Protein AF-K1ZUR6-F1 (afdb_monomer_lite)

Foldseek 3Di:
DDDDDDDDDDDDDPPPPPPPPDPDWDKDKDKDFAALDKDKDWGPDFAPFQWDKDKDWQADPWDFDWDKDWADGGRTIIIIHIQTACAQHVPRRPSDTGTTMMMMMIGHQVSDAVVLQKHKDKDWDWWAAQPDKDKDFHPDFAPWQWDKDKAWNHDPWPFAWGWDWDPGTSGITIIATDTRQHDDPDDDRPRRGTGIIMMIMMTGRQPRDCVVVVDWDDDDDDDVDDDQDATPPHRPDGSDPDPDD

Radius of gyration: 22.59 Å; chains: 1; bounding box: 100×40×46 Å

pLDDT: mean 81.05, std 20.18, range [27.41, 98.88]

Structure (mmCIF, N/CA/C/O backbone):
data_AF-K1ZUR6-F1
#
_entry.id   AF-K1ZUR6-F1
#
loop_
_atom_site.group_PDB
_atom_site.id
_atom_site.type_symbol
_atom_site.label_atom_id
_atom_site.label_alt_id
_atom_site.label_comp_id
_atom_site.label_asym_id
_atom_site.label_entity_id
_atom_site.label_seq_id
_atom_site.pdbx_PDB_ins_code
_atom_site.Cartn_x
_atom_site.Cartn_y
_atom_site.Cartn_z
_atom_site.occupancy
_atom_site.B_iso_or_equiv
_atom_site.auth_seq_id
_atom_site.auth_comp_id
_atom_site.auth_asym_id
_atom_site.auth_atom_id
_atom_site.pdbx_PDB_model_num
ATOM 1 N N . MET A 1 1 ? -68.804 15.408 27.126 1.00 40.06 1 MET A N 1
ATOM 2 C CA . MET A 1 1 ? -68.430 14.013 27.443 1.00 40.06 1 MET A CA 1
ATOM 3 C C . MET A 1 1 ? -66.978 13.991 27.887 1.00 40.06 1 MET A C 1
ATOM 5 O O . MET A 1 1 ? -66.121 14.441 27.145 1.00 40.06 1 MET A O 1
ATOM 9 N N . ARG A 1 2 ? -66.730 13.548 29.125 1.00 35.88 2 ARG A N 1
ATOM 10 C CA . ARG A 1 2 ? -65.401 13.198 29.647 1.00 35.88 2 ARG A CA 1
ATOM 11 C C . ARG A 1 2 ? -65.002 11.821 29.103 1.00 35.88 2 ARG A C 1
ATOM 13 O O . ARG A 1 2 ? -65.866 10.948 29.104 1.00 35.88 2 ARG A O 1
ATOM 20 N N . LYS A 1 3 ? -63.718 11.608 28.796 1.00 27.94 3 LYS A N 1
ATOM 21 C CA . LYS A 1 3 ? -62.851 10.601 29.448 1.00 27.94 3 LYS A CA 1
ATOM 22 C C . LYS A 1 3 ? -61.443 10.607 28.833 1.00 27.94 3 LYS A C 1
ATOM 24 O O . LYS A 1 3 ? -61.279 10.546 27.625 1.00 27.94 3 LYS A O 1
ATOM 29 N N . ILE A 1 4 ? -60.465 10.689 29.728 1.00 37.50 4 ILE A N 1
ATOM 30 C CA . ILE A 1 4 ? -59.042 10.387 29.544 1.00 37.50 4 ILE A CA 1
ATOM 31 C C . ILE A 1 4 ? -58.893 8.865 29.399 1.00 37.50 4 ILE A C 1
ATOM 33 O O . ILE A 1 4 ? -59.607 8.138 30.089 1.00 37.50 4 ILE A O 1
ATOM 37 N N . SER A 1 5 ? -57.925 8.388 28.612 1.00 28.72 5 SER A N 1
ATOM 38 C CA . SER A 1 5 ? -57.193 7.174 28.987 1.00 28.72 5 SER A CA 1
ATOM 39 C C . SER A 1 5 ? -55.744 7.250 28.518 1.00 28.72 5 SER A C 1
ATOM 41 O O . SER A 1 5 ? -55.453 7.277 27.327 1.00 28.72 5 SER A O 1
ATOM 43 N N . LEU A 1 6 ? -54.864 7.307 29.511 1.00 31.14 6 LEU A N 1
ATOM 44 C CA . LEU A 1 6 ? -53.438 7.025 29.443 1.00 31.14 6 LEU A CA 1
ATOM 45 C C . LEU A 1 6 ? -53.273 5.512 29.210 1.00 31.14 6 LEU A C 1
ATOM 47 O O . LEU A 1 6 ? -53.979 4.732 29.855 1.00 31.14 6 LEU A O 1
ATOM 51 N N . PHE A 1 7 ? -52.336 5.088 28.364 1.00 27.41 7 PHE A N 1
ATOM 52 C CA . PHE A 1 7 ? -51.781 3.737 28.450 1.00 27.41 7 PHE A CA 1
ATOM 53 C C . PHE A 1 7 ? -50.258 3.824 28.395 1.00 27.41 7 PHE A C 1
ATOM 55 O O . PHE A 1 7 ? -49.677 4.333 27.441 1.00 27.41 7 PHE A O 1
ATOM 62 N N . PHE A 1 8 ? -49.644 3.386 29.489 1.00 33.44 8 PHE A N 1
ATOM 63 C CA . PHE A 1 8 ? -48.212 3.189 29.651 1.00 33.44 8 PHE A CA 1
ATOM 64 C C . PHE A 1 8 ? -47.802 1.960 28.834 1.00 33.44 8 PHE A C 1
ATOM 66 O O . PHE A 1 8 ? -48.389 0.894 29.007 1.00 33.44 8 PHE A O 1
ATOM 73 N N . MET A 1 9 ? -46.760 2.075 28.017 1.00 29.52 9 MET A N 1
ATOM 74 C CA . MET A 1 9 ? -45.978 0.919 27.589 1.00 29.52 9 MET A CA 1
ATOM 75 C C . MET A 1 9 ? -44.508 1.262 27.793 1.00 29.52 9 MET A C 1
ATOM 77 O O . MET A 1 9 ? -43.878 1.908 26.964 1.00 29.52 9 MET A O 1
ATOM 81 N N . VAL A 1 10 ? -43.982 0.859 28.950 1.00 37.09 10 VAL A N 1
ATOM 82 C CA . VAL A 1 10 ? -42.549 0.615 29.092 1.00 37.09 10 VAL A CA 1
ATOM 83 C C . VAL A 1 10 ? -42.328 -0.767 28.499 1.00 37.09 10 VAL A C 1
ATOM 85 O O . VAL A 1 10 ? -42.713 -1.769 29.097 1.00 37.09 10 VAL A O 1
ATOM 88 N N . LEU A 1 11 ? -41.749 -0.808 27.306 1.00 29.77 11 LEU A N 1
ATOM 89 C CA . LEU A 1 11 ? -41.095 -1.995 26.787 1.00 29.77 11 LEU A CA 1
ATOM 90 C C . LEU A 1 11 ? -39.683 -1.570 26.396 1.00 29.77 11 LEU A C 1
ATOM 92 O O . LEU A 1 11 ? -39.457 -0.965 25.352 1.00 29.77 11 LEU A O 1
ATOM 96 N N . LEU A 1 12 ? -38.756 -1.828 27.315 1.00 36.97 12 LEU A N 1
ATOM 97 C CA . LEU A 1 12 ? -37.326 -1.721 27.090 1.00 36.97 12 LEU A CA 1
ATOM 98 C C . LEU A 1 12 ? -36.939 -2.898 26.184 1.00 36.97 12 LEU A C 1
ATOM 100 O O . LEU A 1 12 ? -36.769 -4.017 26.661 1.00 36.97 12 LEU A O 1
ATOM 104 N N . ILE A 1 13 ? -36.862 -2.665 24.878 1.00 39.16 13 ILE A N 1
ATOM 105 C CA . ILE A 1 13 ? -36.089 -3.521 23.981 1.00 39.16 13 ILE A CA 1
ATOM 106 C C . ILE A 1 13 ? -34.882 -2.680 23.593 1.00 39.16 13 ILE A C 1
ATOM 108 O O . ILE A 1 13 ? -35.023 -1.655 22.926 1.00 39.16 13 ILE A O 1
ATOM 112 N N . LEU A 1 14 ? -33.706 -3.099 24.063 1.00 44.19 14 LEU A N 1
ATOM 113 C CA . LEU A 1 14 ? -32.425 -2.751 23.458 1.00 44.19 14 LEU A CA 1
ATOM 114 C C . LEU A 1 14 ? -32.447 -3.318 22.036 1.00 44.19 14 LEU A C 1
ATOM 116 O O . LEU A 1 14 ? -31.945 -4.406 21.781 1.00 44.19 14 LEU A O 1
ATOM 120 N N . ASN A 1 15 ? -33.111 -2.617 21.122 1.00 40.19 15 ASN A N 1
ATOM 121 C CA . ASN A 1 15 ? -32.870 -2.813 19.710 1.00 40.19 15 ASN A CA 1
ATOM 122 C C . ASN A 1 15 ? -31.554 -2.093 19.467 1.00 40.19 15 ASN A C 1
ATOM 124 O O . ASN A 1 15 ? -31.525 -0.865 19.378 1.00 40.19 15 ASN A O 1
ATOM 128 N N . THR A 1 16 ? -30.464 -2.857 19.432 1.00 42.25 16 THR A N 1
ATOM 129 C CA . THR A 1 16 ? -29.306 -2.489 18.625 1.00 42.25 16 THR A CA 1
ATOM 130 C C . THR A 1 16 ? -29.873 -2.014 17.299 1.00 42.25 16 THR A C 1
ATOM 132 O O . THR A 1 16 ? -30.503 -2.792 16.579 1.00 42.25 16 THR A O 1
ATOM 135 N N . VAL A 1 17 ? -29.780 -0.712 17.043 1.00 38.97 17 VAL A N 1
ATOM 136 C CA . VAL A 1 17 ? -30.044 -0.183 15.714 1.00 38.97 17 VAL A CA 1
ATOM 137 C C . VAL A 1 17 ? -29.094 -0.977 14.822 1.00 38.97 17 VAL A C 1
ATOM 139 O O . VAL A 1 17 ? -27.894 -0.929 15.098 1.00 38.97 17 VAL A O 1
ATOM 142 N N . PRO A 1 18 ? -29.570 -1.781 13.853 1.00 42.81 18 PRO A N 1
ATOM 143 C CA . PRO A 1 18 ? -28.661 -2.250 12.827 1.00 42.81 18 PRO A CA 1
ATOM 144 C C . PRO A 1 18 ? -28.088 -0.970 12.233 1.00 42.81 18 PRO A C 1
ATOM 146 O O . PRO A 1 18 ? -28.847 -0.145 11.716 1.00 42.81 18 PRO A O 1
ATOM 149 N N . VAL A 1 19 ? -26.791 -0.740 12.441 1.00 46.12 19 VAL A N 1
ATOM 150 C CA . VAL A 1 19 ? -26.078 0.321 11.743 1.00 46.12 19 VAL A CA 1
ATOM 151 C C . VAL A 1 19 ? -26.277 -0.033 10.280 1.00 46.12 19 VAL A C 1
ATOM 153 O O . VAL A 1 19 ? -25.778 -1.043 9.795 1.00 46.12 19 VAL A O 1
ATOM 156 N N . ALA A 1 20 ? -27.173 0.699 9.626 1.00 42.16 20 ALA A N 1
ATOM 157 C CA . ALA A 1 20 ? -27.331 0.602 8.198 1.00 42.16 20 ALA A CA 1
ATOM 158 C C . ALA A 1 20 ? -26.011 1.122 7.642 1.00 42.16 20 ALA A C 1
ATOM 160 O O . ALA A 1 20 ? -25.760 2.324 7.708 1.00 42.16 20 ALA A O 1
ATOM 161 N N . PHE A 1 21 ? -25.152 0.201 7.204 1.00 46.41 21 PHE A N 1
ATOM 162 C CA . PHE A 1 21 ? -23.937 0.536 6.481 1.00 46.41 21 PHE A CA 1
ATOM 163 C C . PHE A 1 21 ? -24.293 1.491 5.348 1.00 46.41 21 PHE A C 1
ATOM 165 O O . PHE A 1 21 ? -25.303 1.298 4.658 1.00 46.41 21 PHE A O 1
ATOM 172 N N . ALA A 1 22 ? -23.495 2.549 5.218 1.00 49.62 22 ALA A N 1
ATOM 173 C CA . ALA A 1 22 ? -23.622 3.509 4.143 1.00 49.62 22 ALA A CA 1
ATOM 174 C C . ALA A 1 22 ? -23.704 2.772 2.796 1.00 49.62 22 ALA A C 1
ATOM 176 O O . ALA A 1 22 ? -22.974 1.821 2.521 1.00 49.62 22 ALA A O 1
ATOM 177 N N . THR A 1 23 ? -24.685 3.183 2.004 1.00 57.81 23 THR A N 1
ATOM 178 C CA . THR A 1 23 ? -24.969 2.683 0.664 1.00 57.81 23 THR A CA 1
ATOM 179 C C . THR A 1 23 ? -23.845 3.066 -0.294 1.00 57.81 23 THR A C 1
ATOM 181 O O . THR A 1 23 ? -23.479 4.237 -0.334 1.00 57.81 23 THR A O 1
ATOM 184 N N . ASP A 1 24 ? -23.404 2.081 -1.078 1.00 63.56 24 ASP A N 1
ATOM 185 C CA . ASP A 1 24 ? -22.453 2.139 -2.196 1.00 63.56 24 ASP A CA 1
ATOM 186 C C . ASP A 1 24 ? -21.035 2.563 -1.822 1.00 63.56 24 ASP A C 1
ATOM 188 O O . ASP A 1 24 ? -20.568 3.657 -2.110 1.00 63.56 24 ASP A O 1
ATOM 192 N N . VAL A 1 25 ? -20.349 1.619 -1.192 1.00 68.88 25 VAL A N 1
ATOM 193 C CA . VAL A 1 25 ? -18.908 1.640 -1.031 1.00 68.88 25 VAL A CA 1
ATOM 194 C C . VAL A 1 25 ? -18.250 1.213 -2.349 1.00 68.88 25 VAL A C 1
ATOM 196 O O . VAL A 1 25 ? -18.421 0.071 -2.788 1.00 68.88 25 VAL A O 1
ATOM 199 N N . THR A 1 26 ? -17.495 2.112 -2.975 1.00 83.69 26 THR A N 1
ATOM 200 C CA . THR A 1 26 ? -16.800 1.871 -4.240 1.00 83.69 26 THR A CA 1
ATOM 201 C C . THR A 1 26 ? -15.422 1.287 -3.969 1.00 83.69 26 THR A C 1
ATOM 203 O O . THR A 1 26 ? -14.481 1.975 -3.564 1.00 83.69 26 THR A O 1
ATOM 206 N N . TYR A 1 27 ? -15.294 -0.002 -4.254 1.00 89.12 27 TYR A N 1
ATOM 207 C CA . TYR A 1 27 ? -14.017 -0.690 -4.310 1.00 89.12 27 TYR A CA 1
ATOM 208 C C . TYR A 1 27 ? -13.921 -1.515 -5.589 1.00 89.12 27 TYR A C 1
ATOM 210 O O . TYR A 1 27 ? -14.929 -1.932 -6.162 1.00 89.12 27 TYR A O 1
ATOM 218 N N . GLN A 1 28 ? -12.698 -1.751 -6.039 1.00 93.50 28 GLN A N 1
ATOM 219 C CA . GLN A 1 28 ? -12.395 -2.650 -7.148 1.00 93.50 28 GLN A CA 1
ATOM 220 C C . GLN A 1 28 ? -11.193 -3.500 -6.773 1.00 93.50 28 GLN A C 1
ATOM 222 O O . GLN A 1 28 ? -10.348 -3.073 -5.991 1.00 93.50 28 GLN A O 1
ATOM 227 N N . PHE A 1 29 ? -11.111 -4.705 -7.312 1.00 94.69 29 PHE A N 1
ATOM 228 C CA . PHE A 1 29 ? -9.990 -5.605 -7.085 1.00 94.69 29 PHE A CA 1
ATOM 229 C C . PHE A 1 29 ? -9.708 -6.393 -8.358 1.00 94.69 29 PHE A C 1
ATOM 231 O O . PHE A 1 29 ? -10.572 -6.508 -9.229 1.00 94.69 29 PHE A O 1
ATOM 238 N N . GLY A 1 30 ? -8.514 -6.956 -8.450 1.00 95.12 30 GLY A N 1
ATOM 239 C CA . GLY A 1 30 ? -8.116 -7.768 -9.586 1.00 95.12 30 GLY A CA 1
ATOM 240 C C . GLY A 1 30 ? -6.786 -8.460 -9.352 1.00 95.12 30 GLY A C 1
ATOM 241 O O . GLY A 1 30 ? -6.183 -8.338 -8.287 1.00 95.12 30 GLY A O 1
ATOM 242 N N . GLU A 1 31 ? -6.351 -9.184 -10.373 1.00 96.62 31 GLU A N 1
ATOM 243 C CA . GLU A 1 31 ? -5.098 -9.929 -10.406 1.00 96.62 31 GLU A CA 1
ATOM 244 C C . GLU A 1 31 ? -4.337 -9.532 -11.669 1.00 96.62 31 GLU A C 1
ATOM 246 O O . GLU A 1 31 ? -4.933 -9.383 -12.739 1.00 96.62 31 GLU A O 1
ATOM 251 N N . GLU A 1 32 ? -3.026 -9.362 -11.550 1.00 97.38 32 GLU A N 1
ATOM 252 C CA . GLU A 1 32 ? -2.144 -9.053 -12.669 1.00 97.38 32 GLU A CA 1
ATOM 253 C C . GLU A 1 32 ? -0.904 -9.936 -12.621 1.00 97.38 32 GLU A C 1
ATOM 255 O O . GLU A 1 32 ? -0.249 -10.036 -11.587 1.00 97.38 32 GLU A O 1
ATOM 260 N N . SER A 1 33 ? -0.526 -10.511 -13.760 1.00 97.56 33 SER A N 1
ATOM 261 C CA . SER A 1 33 ? 0.758 -11.199 -13.897 1.00 97.56 33 SER A CA 1
ATOM 262 C C . SER A 1 33 ? 1.800 -10.195 -14.393 1.00 97.56 33 SER A C 1
ATOM 264 O O . SER A 1 33 ? 1.769 -9.775 -15.558 1.00 97.56 33 SER A O 1
ATOM 266 N N . ILE A 1 34 ? 2.715 -9.773 -13.516 1.00 97.38 34 ILE A N 1
ATOM 267 C CA . ILE A 1 34 ? 3.654 -8.663 -13.762 1.00 97.38 34 ILE A CA 1
ATOM 268 C C . ILE A 1 34 ? 5.101 -9.024 -13.430 1.00 97.38 34 ILE A C 1
ATOM 270 O O . ILE A 1 34 ? 5.377 -9.980 -12.722 1.00 97.38 34 ILE A O 1
ATOM 274 N N . ASN A 1 35 ? 6.044 -8.228 -13.935 1.00 96.12 35 ASN A N 1
ATOM 275 C CA . ASN A 1 35 ? 7.469 -8.326 -13.616 1.00 96.12 35 ASN A CA 1
ATOM 276 C C . ASN A 1 35 ? 8.050 -6.931 -13.304 1.00 96.12 35 ASN A C 1
ATOM 278 O O . ASN A 1 35 ? 7.320 -6.012 -12.936 1.00 96.12 35 ASN A O 1
ATOM 282 N N . THR A 1 36 ? 9.357 -6.738 -13.495 1.00 94.19 36 THR A N 1
ATOM 283 C CA . THR A 1 36 ? 10.057 -5.456 -13.278 1.00 94.19 36 THR A CA 1
ATOM 284 C C . THR A 1 36 ? 9.646 -4.311 -14.211 1.00 94.19 36 THR A C 1
ATOM 286 O O . THR A 1 36 ? 10.062 -3.161 -14.025 1.00 94.19 36 THR A O 1
ATOM 289 N N . THR A 1 37 ? 8.832 -4.590 -15.231 1.00 96.06 37 THR A N 1
ATOM 290 C CA . THR A 1 37 ? 8.325 -3.589 -16.172 1.00 96.06 37 THR A CA 1
ATOM 291 C C . THR A 1 37 ? 7.017 -2.986 -15.671 1.00 96.06 37 THR A C 1
ATOM 293 O O . THR A 1 37 ? 6.071 -3.700 -15.355 1.00 96.06 37 THR A O 1
ATOM 296 N N . TRP A 1 38 ? 6.936 -1.652 -15.682 1.00 97.69 38 TRP A N 1
ATOM 297 C CA . TRP A 1 38 ? 5.709 -0.924 -15.360 1.00 97.69 38 TRP A CA 1
ATOM 298 C C . TRP A 1 38 ? 4.534 -1.363 -16.233 1.00 97.69 38 TRP A C 1
ATOM 300 O O . TRP A 1 38 ? 4.541 -1.155 -17.449 1.00 97.69 38 TRP A O 1
ATOM 310 N N . THR A 1 39 ? 3.508 -1.889 -15.578 1.00 98.50 39 THR A N 1
ATOM 311 C CA . THR A 1 39 ? 2.233 -2.289 -16.167 1.00 98.50 39 THR A CA 1
ATOM 312 C C . THR A 1 39 ? 1.165 -1.284 -15.754 1.00 98.50 39 THR A C 1
ATOM 314 O O . THR A 1 39 ? 1.120 -0.860 -14.602 1.00 98.50 39 THR A O 1
ATOM 317 N N . THR A 1 40 ? 0.333 -0.845 -16.700 1.00 98.75 40 THR A N 1
ATOM 318 C CA . THR A 1 40 ? -0.821 0.015 -16.406 1.00 98.75 40 THR A CA 1
ATOM 319 C C . THR A 1 40 ? -2.053 -0.854 -16.225 1.00 98.75 40 THR A C 1
ATOM 321 O O . THR A 1 40 ? -2.458 -1.530 -17.168 1.00 98.75 40 THR A O 1
ATOM 324 N N . VAL A 1 41 ? -2.669 -0.759 -15.053 1.00 98.75 41 VAL A N 1
ATOM 325 C CA . VAL A 1 41 ? -3.934 -1.417 -14.719 1.00 98.75 41 VAL A CA 1
ATOM 326 C C . VAL A 1 41 ? -5.042 -0.382 -14.820 1.00 98.75 41 VAL A C 1
ATOM 328 O O . VAL A 1 41 ? -4.909 0.724 -14.293 1.00 98.75 41 VAL A O 1
ATOM 331 N N . THR A 1 42 ? -6.107 -0.709 -15.545 1.00 98.56 42 THR A N 1
ATOM 332 C CA . THR A 1 42 ? -7.276 0.164 -15.720 1.00 98.56 42 THR A CA 1
ATOM 333 C C . THR A 1 42 ? -8.423 -0.385 -14.892 1.00 98.56 42 THR A C 1
ATOM 335 O O . THR A 1 42 ? -8.688 -1.580 -14.937 1.00 98.56 42 THR A O 1
ATOM 338 N N . PHE A 1 43 ? -9.081 0.493 -14.147 1.00 98.12 43 PHE A N 1
ATOM 339 C CA . PHE A 1 43 ? -10.269 0.147 -13.380 1.00 98.12 43 PHE A CA 1
ATOM 340 C C . PHE A 1 43 ? -11.447 -0.135 -14.322 1.00 98.12 43 PHE A C 1
ATOM 342 O O . PHE A 1 43 ? -11.574 0.523 -15.358 1.00 98.12 43 PHE A O 1
ATOM 349 N N . ASP A 1 44 ? -12.307 -1.086 -13.953 1.00 96.50 44 ASP A N 1
ATOM 350 C CA . ASP A 1 44 ? -13.512 -1.436 -14.716 1.00 96.50 44 ASP A CA 1
ATOM 351 C C . ASP A 1 44 ? -14.441 -0.222 -14.854 1.00 96.50 44 ASP A C 1
ATOM 353 O O . ASP A 1 44 ? -15.009 0.027 -15.917 1.00 96.50 44 ASP A O 1
ATOM 357 N N . GLU A 1 45 ? -14.530 0.571 -13.784 1.00 94.56 45 GLU A N 1
ATOM 358 C CA . GLU A 1 45 ? -15.244 1.844 -13.736 1.00 94.56 45 GLU A CA 1
ATOM 359 C C . GLU A 1 45 ? -14.348 2.940 -13.143 1.00 94.56 45 GLU A C 1
ATOM 361 O O . GLU A 1 45 ? -13.481 2.684 -12.306 1.00 94.56 45 GLU A O 1
ATOM 366 N N . ALA A 1 46 ? -14.545 4.189 -13.561 1.00 96.00 46 ALA A N 1
ATOM 367 C CA . ALA A 1 46 ? -13.789 5.304 -12.997 1.00 96.00 46 ALA A CA 1
ATOM 368 C C . ALA A 1 46 ? -14.265 5.625 -11.569 1.00 96.00 46 ALA A C 1
ATOM 370 O O . ALA A 1 46 ? -15.464 5.769 -11.333 1.00 96.00 46 ALA A O 1
ATOM 371 N N . PHE A 1 47 ? -13.328 5.8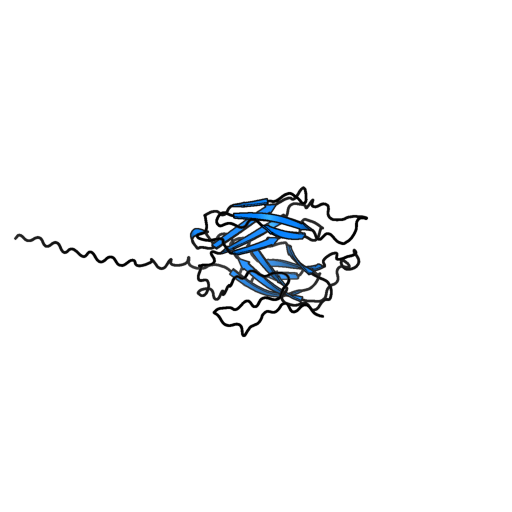20 -10.642 1.00 95.25 47 PHE A N 1
ATOM 372 C CA . PHE A 1 47 ? -13.623 6.334 -9.305 1.00 95.25 47 PHE A CA 1
ATOM 373 C C . PHE A 1 47 ? -14.001 7.822 -9.348 1.00 95.25 47 PHE A C 1
ATOM 375 O O . PHE A 1 47 ? -13.557 8.573 -10.222 1.00 95.25 47 PHE A O 1
ATOM 382 N N . SER A 1 48 ? -14.792 8.267 -8.368 1.00 93.88 48 SER A N 1
ATOM 383 C CA . SER A 1 48 ? -15.151 9.685 -8.215 1.00 93.88 48 SER A CA 1
ATOM 384 C C . SER A 1 48 ? -13.978 10.532 -7.713 1.00 93.88 48 SER A C 1
ATOM 386 O O . SER A 1 48 ? -13.862 11.705 -8.079 1.00 93.88 48 SER A O 1
ATOM 388 N N . ASN A 1 49 ? -13.100 9.939 -6.902 1.00 94.56 49 ASN A N 1
ATOM 389 C CA . ASN A 1 49 ? -11.856 10.532 -6.421 1.00 94.56 49 ASN A CA 1
ATOM 390 C C . ASN A 1 49 ? -10.675 9.608 -6.741 1.00 94.56 49 ASN A C 1
ATOM 392 O O . ASN A 1 49 ? -10.855 8.457 -7.124 1.00 94.56 49 ASN A O 1
ATOM 396 N N . THR A 1 50 ? -9.441 10.101 -6.610 1.00 96.69 50 THR A N 1
ATOM 397 C CA . THR A 1 50 ? -8.268 9.225 -6.744 1.00 96.69 50 THR A CA 1
ATOM 398 C C . THR A 1 50 ? -8.300 8.169 -5.630 1.00 96.69 50 THR A C 1
ATOM 400 O O . THR A 1 50 ? -8.244 8.563 -4.461 1.00 96.69 50 THR A O 1
ATOM 403 N N . PRO A 1 51 ? -8.382 6.866 -5.957 1.00 97.56 51 PRO A N 1
ATOM 404 C CA . PRO A 1 51 ? -8.428 5.815 -4.950 1.00 97.56 51 PRO A CA 1
ATOM 405 C C . PRO A 1 51 ? -7.056 5.617 -4.297 1.00 97.56 51 PRO A C 1
ATOM 407 O O . PRO A 1 51 ? -6.035 6.090 -4.804 1.00 97.56 51 PRO A O 1
ATOM 410 N N . LEU A 1 52 ? -7.027 4.871 -3.196 1.00 97.81 52 LEU A N 1
ATOM 411 C CA . LEU A 1 52 ? -5.807 4.235 -2.700 1.00 97.81 52 LEU A CA 1
ATOM 412 C C . LEU A 1 52 ? -5.763 2.792 -3.187 1.00 97.81 52 LEU A C 1
ATOM 414 O O . LEU A 1 52 ? -6.795 2.125 -3.213 1.00 97.81 52 LEU A O 1
ATOM 418 N N . VAL A 1 53 ? -4.580 2.323 -3.571 1.00 98.31 53 VAL A N 1
ATOM 419 C CA . VAL A 1 53 ? -4.354 0.974 -4.093 1.00 98.31 53 VAL A CA 1
ATOM 420 C C . VAL A 1 53 ? -3.461 0.202 -3.129 1.00 98.31 53 VAL A C 1
ATOM 422 O O . VAL A 1 53 ? -2.431 0.697 -2.675 1.00 98.31 53 VAL A O 1
ATOM 425 N N . PHE A 1 54 ? -3.859 -1.025 -2.829 1.00 97.12 54 PHE A N 1
ATOM 426 C CA . PHE A 1 54 ? -3.129 -1.997 -2.029 1.00 97.12 54 PHE A CA 1
ATOM 427 C C . PHE A 1 54 ? -2.903 -3.216 -2.904 1.00 97.12 54 PHE A C 1
ATOM 429 O O . PHE A 1 54 ? -3.809 -3.623 -3.625 1.00 97.12 54 PHE A O 1
ATOM 436 N N . ALA A 1 55 ? -1.703 -3.772 -2.883 1.00 96.44 55 ALA A N 1
ATOM 437 C CA . ALA A 1 55 ? -1.343 -4.885 -3.736 1.00 96.44 55 ALA A CA 1
ATOM 438 C C . ALA A 1 55 ? -0.338 -5.783 -3.027 1.00 96.44 55 ALA A C 1
ATOM 440 O O . ALA A 1 55 ? 0.503 -5.283 -2.282 1.00 96.44 55 ALA A O 1
ATOM 441 N N . GLU A 1 56 ? -0.449 -7.083 -3.271 1.00 94.44 56 GLU A N 1
ATOM 442 C CA . GLU A 1 56 ? 0.376 -8.108 -2.641 1.00 94.44 56 GLU A CA 1
ATOM 443 C C . GLU A 1 56 ? 0.688 -9.217 -3.646 1.00 94.44 56 GLU A C 1
ATOM 445 O O . GLU A 1 56 ? -0.186 -9.679 -4.390 1.00 94.44 56 GLU A O 1
ATOM 450 N N . ILE A 1 57 ? 1.939 -9.663 -3.645 1.00 94.06 57 ILE A N 1
ATOM 451 C CA . ILE A 1 57 ? 2.425 -10.745 -4.500 1.00 94.06 57 ILE A CA 1
ATOM 452 C C . ILE A 1 57 ? 1.847 -12.077 -4.000 1.00 94.06 57 ILE A C 1
ATOM 454 O O . ILE A 1 57 ? 1.834 -12.340 -2.802 1.00 94.06 57 ILE A O 1
ATOM 458 N N . GLN A 1 58 ? 1.328 -12.902 -4.908 1.00 91.44 58 GLN A N 1
ATOM 459 C CA . GLN A 1 58 ? 0.644 -14.166 -4.600 1.00 91.44 58 GLN A CA 1
ATOM 460 C C . GLN A 1 58 ? 1.444 -15.405 -5.019 1.00 91.44 58 GLN A C 1
ATOM 462 O O . GLN A 1 58 ? 1.036 -16.531 -4.727 1.00 91.44 58 GLN A O 1
ATOM 467 N N . THR A 1 59 ? 2.571 -15.217 -5.708 1.00 90.00 59 THR A N 1
ATOM 468 C CA . THR A 1 59 ? 3.443 -16.295 -6.182 1.00 90.00 59 THR A CA 1
ATOM 469 C C . THR A 1 59 ? 4.916 -15.973 -5.938 1.00 90.00 59 THR A C 1
ATOM 471 O O . THR A 1 59 ? 5.303 -14.815 -5.846 1.00 90.00 59 THR A O 1
ATOM 474 N N . GLU A 1 60 ? 5.740 -17.018 -5.866 1.00 88.50 60 GLU A N 1
ATOM 475 C CA . GLU A 1 60 ? 7.205 -16.930 -5.822 1.00 88.50 60 GLU A CA 1
ATOM 476 C C . GLU A 1 60 ? 7.766 -17.833 -6.936 1.00 88.50 60 GLU A C 1
ATOM 478 O O . GLU A 1 60 ? 8.148 -18.989 -6.721 1.00 88.50 60 GLU A O 1
ATOM 483 N N . ASN A 1 61 ? 7.721 -17.335 -8.171 1.00 91.88 61 ASN A N 1
ATOM 484 C CA . ASN A 1 61 ? 8.242 -17.991 -9.370 1.00 91.88 61 ASN A CA 1
ATOM 485 C C . ASN A 1 61 ? 9.726 -17.667 -9.605 1.00 91.88 61 ASN A C 1
ATOM 487 O O . ASN A 1 61 ? 10.455 -18.467 -10.208 1.00 91.88 61 ASN A O 1
ATOM 491 N N . GLY A 1 62 ? 10.162 -16.478 -9.189 1.00 87.44 62 GLY A N 1
ATOM 492 C CA . GLY A 1 62 ? 11.547 -16.035 -9.206 1.00 87.44 62 GLY A CA 1
ATOM 493 C C . GLY A 1 62 ? 12.389 -16.608 -8.070 1.00 87.44 62 GLY A C 1
ATOM 494 O O . GLY A 1 62 ? 11.946 -17.413 -7.262 1.00 87.44 62 GLY A O 1
ATOM 495 N N . SER A 1 63 ? 13.672 -16.239 -8.062 1.00 85.12 63 SER A N 1
ATOM 496 C CA . SER A 1 63 ? 14.622 -16.630 -7.008 1.00 85.12 63 SER A CA 1
ATOM 497 C C . SER A 1 63 ? 15.149 -15.438 -6.208 1.00 85.12 63 SER A C 1
ATOM 499 O O . SER A 1 63 ? 16.090 -15.592 -5.422 1.00 85.12 63 SER A O 1
ATOM 501 N N . HIS A 1 64 ? 14.637 -14.239 -6.483 1.00 84.56 64 HIS A N 1
ATOM 502 C CA . HIS A 1 64 ? 15.042 -13.002 -5.835 1.00 84.56 64 HIS A CA 1
ATOM 503 C C . HIS A 1 64 ? 13.823 -12.401 -5.151 1.00 84.56 64 HIS A C 1
ATOM 505 O O . HIS A 1 64 ? 12.748 -12.357 -5.729 1.00 84.56 64 HIS A O 1
ATOM 511 N N . ALA A 1 65 ? 14.010 -11.905 -3.931 1.00 84.31 65 ALA A N 1
ATOM 512 C CA . ALA A 1 65 ? 12.937 -11.206 -3.246 1.00 84.31 65 ALA A CA 1
ATOM 513 C C . ALA A 1 65 ? 12.549 -9.955 -4.039 1.00 84.31 65 ALA A C 1
ATOM 515 O O . ALA A 1 65 ? 13.419 -9.205 -4.492 1.00 84.31 65 ALA A O 1
ATOM 516 N N . VAL A 1 66 ? 11.249 -9.734 -4.163 1.00 88.88 66 VAL A N 1
ATOM 517 C CA . VAL A 1 66 ? 10.651 -8.584 -4.835 1.00 88.88 66 VAL A CA 1
ATOM 518 C C . VAL A 1 66 ? 9.616 -7.928 -3.930 1.00 88.88 66 VAL A C 1
ATOM 520 O O . VAL A 1 66 ? 9.065 -8.554 -3.027 1.00 88.88 66 VAL A O 1
ATOM 523 N N . GLN A 1 67 ? 9.349 -6.656 -4.186 1.00 91.00 67 GLN A N 1
ATOM 524 C CA . GLN A 1 67 ? 8.240 -5.906 -3.610 1.00 91.00 67 GLN A CA 1
ATOM 525 C C . GLN A 1 67 ? 7.407 -5.257 -4.717 1.00 91.00 67 GLN A C 1
ATOM 527 O O . GLN A 1 67 ? 7.846 -5.167 -5.864 1.00 91.00 67 GLN A O 1
ATOM 532 N N . VAL A 1 68 ? 6.199 -4.811 -4.379 1.00 95.06 68 VAL A N 1
ATOM 533 C CA . VAL A 1 68 ? 5.345 -4.059 -5.302 1.00 95.06 68 VAL A CA 1
ATOM 534 C C . VAL A 1 68 ? 5.661 -2.571 -5.212 1.00 95.06 68 VAL A C 1
ATOM 536 O O . VAL A 1 68 ? 5.592 -1.999 -4.125 1.00 95.06 68 VAL A O 1
ATOM 539 N N . ASP A 1 69 ? 5.867 -1.934 -6.364 1.00 96.31 69 ASP A N 1
ATOM 540 C CA . ASP A 1 69 ? 5.859 -0.474 -6.470 1.00 96.31 69 ASP A CA 1
ATOM 541 C C . ASP A 1 69 ? 4.586 0.007 -7.159 1.00 96.31 69 ASP A C 1
ATOM 543 O O . ASP A 1 69 ? 4.145 -0.562 -8.166 1.00 96.31 69 ASP A O 1
ATOM 547 N N . LEU A 1 70 ? 4.059 1.134 -6.681 1.00 98.25 70 LEU A N 1
ATOM 548 C CA . LEU A 1 70 ? 2.927 1.826 -7.280 1.00 98.25 70 LEU A CA 1
ATOM 549 C C . LEU A 1 70 ? 3.309 3.240 -7.700 1.00 98.25 70 LEU A C 1
ATOM 551 O O . LEU A 1 70 ? 4.025 3.959 -7.007 1.00 98.25 70 LEU A O 1
ATOM 555 N N . ARG A 1 71 ? 2.761 3.688 -8.829 1.00 98.12 71 ARG A N 1
ATOM 556 C CA . ARG A 1 71 ? 2.787 5.107 -9.199 1.00 98.12 71 ARG A CA 1
ATOM 557 C C . ARG A 1 71 ? 1.619 5.476 -10.093 1.00 98.12 71 ARG A C 1
ATOM 559 O O . ARG A 1 71 ? 0.930 4.617 -10.635 1.00 98.12 71 ARG A O 1
ATOM 566 N N . ASN A 1 72 ? 1.465 6.779 -10.329 1.00 98.44 72 ASN A N 1
ATOM 567 C CA . ASN A 1 72 ? 0.470 7.319 -11.257 1.00 98.44 72 ASN A CA 1
ATOM 568 C C . ASN A 1 72 ? -0.943 6.776 -10.979 1.00 98.44 72 ASN A C 1
ATOM 570 O O . ASN A 1 72 ? -1.665 6.431 -11.913 1.00 98.44 72 ASN A O 1
ATOM 574 N N . VAL A 1 73 ? -1.325 6.694 -9.700 1.00 98.56 73 VAL A N 1
ATOM 575 C CA . VAL A 1 73 ? -2.696 6.371 -9.301 1.00 98.56 73 VAL A CA 1
ATOM 576 C C . VAL A 1 73 ? -3.599 7.542 -9.692 1.00 98.56 73 VAL A C 1
ATOM 578 O O . VAL A 1 73 ? -3.367 8.695 -9.325 1.00 98.56 73 VAL A O 1
ATOM 581 N N . THR A 1 74 ? -4.613 7.250 -10.492 1.00 98.44 74 THR A N 1
ATOM 582 C CA . THR A 1 74 ? -5.603 8.198 -11.016 1.00 98.44 74 THR A CA 1
ATOM 583 C C . THR A 1 74 ? -7.001 7.630 -10.798 1.00 98.44 74 THR A C 1
ATOM 585 O O . THR A 1 74 ? -7.145 6.477 -10.414 1.00 98.44 74 THR A O 1
ATOM 588 N N . MET A 1 75 ? -8.044 8.396 -11.114 1.00 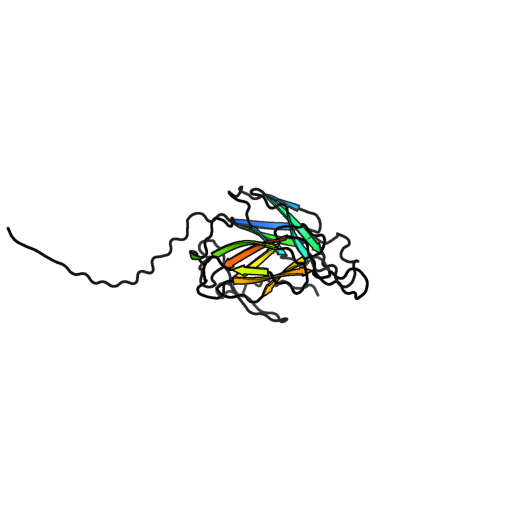98.06 75 MET A N 1
ATOM 589 C CA . MET A 1 75 ? -9.431 7.912 -11.051 1.00 98.06 75 MET A CA 1
ATOM 590 C C . MET A 1 75 ? -9.725 6.716 -11.976 1.00 98.06 75 MET A C 1
ATOM 592 O O . MET A 1 75 ? -10.717 6.031 -11.775 1.00 98.06 75 MET A O 1
ATOM 596 N N . THR A 1 76 ? -8.907 6.464 -13.003 1.00 98.44 76 THR A N 1
ATOM 597 C CA . THR A 1 76 ? -9.184 5.442 -14.033 1.00 98.44 76 THR A CA 1
ATOM 598 C C . THR A 1 76 ? -8.155 4.321 -14.092 1.00 98.44 76 THR A C 1
ATOM 600 O O . THR A 1 76 ? -8.391 3.311 -14.743 1.00 98.44 76 THR A O 1
ATOM 603 N N . SER A 1 77 ? -6.985 4.508 -13.486 1.00 98.69 77 SER A N 1
ATOM 604 C CA . SER A 1 77 ? -5.873 3.567 -13.611 1.00 98.69 77 SER A CA 1
ATOM 605 C C . SER A 1 77 ? -4.781 3.829 -12.586 1.00 98.69 77 SER A C 1
ATOM 607 O O . SER A 1 77 ? -4.657 4.950 -12.086 1.00 98.69 77 SER A O 1
ATOM 609 N N . PHE A 1 78 ? -3.911 2.846 -12.397 1.00 98.88 78 PHE A N 1
ATOM 610 C CA . PHE A 1 78 ? -2.629 2.982 -11.713 1.00 98.88 78 PHE A CA 1
ATOM 611 C C . PHE A 1 78 ? -1.528 2.256 -12.495 1.00 98.88 78 PHE A C 1
ATOM 613 O O . PHE A 1 78 ? -1.794 1.554 -13.475 1.00 98.88 78 PHE A O 1
ATOM 620 N N . GLN A 1 79 ? -0.272 2.464 -12.104 1.00 98.88 79 GLN A N 1
ATOM 621 C CA . GLN A 1 79 ? 0.857 1.688 -12.604 1.00 98.88 79 GLN A CA 1
ATOM 622 C C . GLN A 1 79 ? 1.476 0.871 -11.485 1.00 98.88 79 GLN A C 1
ATOM 624 O O . GLN A 1 79 ? 1.675 1.389 -10.388 1.00 98.88 79 GLN A O 1
ATOM 629 N N . ILE A 1 80 ? 1.815 -0.371 -11.809 1.00 98.62 80 ILE A N 1
ATOM 630 C CA . ILE A 1 80 ? 2.374 -1.355 -10.891 1.00 98.62 80 ILE A CA 1
ATOM 631 C C . ILE A 1 80 ? 3.561 -2.072 -11.541 1.00 98.62 80 ILE A C 1
ATOM 633 O O . ILE A 1 80 ? 3.589 -2.256 -12.764 1.00 98.62 80 ILE A O 1
ATOM 637 N N . ARG A 1 81 ? 4.560 -2.442 -10.744 1.00 96.75 81 ARG A N 1
ATOM 638 C CA . ARG A 1 81 ? 5.647 -3.351 -11.136 1.00 96.75 81 ARG A CA 1
ATOM 639 C C . ARG A 1 81 ? 6.141 -4.127 -9.921 1.00 96.75 81 ARG A C 1
ATOM 641 O O . ARG A 1 81 ? 5.868 -3.736 -8.788 1.00 96.75 81 ARG A O 1
ATOM 648 N N . LEU A 1 82 ? 6.941 -5.150 -10.185 1.00 95.19 82 LEU A N 1
ATOM 649 C CA . LEU A 1 82 ? 7.834 -5.721 -9.186 1.00 95.19 82 LEU A CA 1
ATOM 650 C C . LEU A 1 82 ? 9.134 -4.917 -9.126 1.00 95.19 82 LEU A C 1
ATOM 652 O O . LEU A 1 82 ? 9.660 -4.478 -10.152 1.00 95.19 82 LEU A O 1
ATOM 656 N N . GLU A 1 83 ? 9.687 -4.765 -7.938 1.00 90.50 83 GLU A N 1
ATOM 657 C CA . GLU A 1 83 ? 11.028 -4.246 -7.731 1.00 90.50 83 GLU A CA 1
ATOM 658 C C . GLU A 1 83 ? 11.841 -5.245 -6.918 1.00 90.50 83 GLU A C 1
ATOM 660 O O . GLU A 1 83 ? 11.450 -5.634 -5.823 1.00 90.50 83 GLU A O 1
ATOM 665 N N . GLU A 1 84 ? 12.965 -5.691 -7.479 1.00 85.75 84 GLU A N 1
ATOM 666 C CA . GLU A 1 84 ? 13.865 -6.621 -6.801 1.00 85.75 84 GLU A CA 1
ATOM 667 C C . GLU A 1 84 ? 14.534 -5.947 -5.605 1.00 85.75 84 GLU A C 1
ATOM 669 O O . GLU A 1 84 ? 15.034 -4.825 -5.688 1.00 85.75 84 GLU A O 1
ATOM 674 N N . ASP A 1 85 ? 14.627 -6.666 -4.493 1.00 75.38 85 ASP A N 1
ATOM 675 C CA . ASP A 1 85 ? 15.488 -6.263 -3.398 1.00 75.38 85 ASP A CA 1
ATOM 676 C C . ASP A 1 85 ? 16.954 -6.299 -3.869 1.00 75.38 85 ASP A C 1
ATOM 678 O O . ASP A 1 85 ? 17.442 -7.211 -4.547 1.00 75.38 85 ASP A O 1
ATOM 682 N N . ARG A 1 86 ? 17.712 -5.291 -3.445 1.00 68.25 86 ARG A N 1
ATOM 683 C CA . ARG A 1 86 ? 19.152 -5.186 -3.652 1.00 68.25 86 ARG A CA 1
ATOM 684 C C . ARG A 1 86 ? 19.930 -6.382 -3.109 1.00 68.25 86 ARG A C 1
ATOM 686 O O . ARG A 1 86 ? 21.071 -6.587 -3.536 1.00 68.25 86 ARG A O 1
ATOM 693 N N . GLY A 1 87 ? 19.389 -7.131 -2.151 1.00 60.16 87 GLY A N 1
ATOM 694 C CA . GLY A 1 87 ? 20.027 -8.321 -1.604 1.00 60.16 87 GLY A CA 1
ATOM 695 C C . GLY A 1 87 ? 21.452 -8.080 -1.090 1.00 60.16 87 GLY A C 1
ATOM 696 O O . GLY A 1 87 ? 21.879 -6.976 -0.739 1.00 60.16 87 GLY A O 1
ATOM 697 N N . ARG A 1 88 ? 22.278 -9.132 -1.037 1.00 53.31 88 ARG A N 1
ATOM 698 C CA . ARG A 1 88 ? 23.654 -9.015 -0.502 1.00 53.31 88 ARG A CA 1
ATOM 699 C C . ARG A 1 88 ? 24.637 -8.273 -1.431 1.00 53.31 88 ARG A C 1
ATOM 701 O O . ARG A 1 88 ? 25.761 -8.024 -0.997 1.00 53.31 88 ARG A O 1
ATOM 708 N N . ASN A 1 89 ? 24.263 -7.942 -2.672 1.00 54.94 89 ASN A N 1
ATOM 709 C CA . ASN A 1 89 ? 25.072 -7.195 -3.647 1.00 54.94 89 ASN A CA 1
ATOM 710 C C . ASN A 1 89 ? 24.179 -6.659 -4.788 1.00 54.94 89 ASN A C 1
ATOM 712 O O . ASN A 1 89 ? 23.216 -7.318 -5.143 1.00 54.94 89 ASN A O 1
ATOM 716 N N . ARG A 1 90 ? 24.562 -5.562 -5.462 1.00 58.78 90 ARG A N 1
ATOM 717 C CA . ARG A 1 90 ? 23.814 -4.915 -6.574 1.00 58.78 90 ARG A CA 1
ATOM 718 C C . ARG A 1 90 ? 23.572 -5.782 -7.829 1.00 58.78 90 ARG A C 1
ATOM 720 O O . ARG A 1 90 ? 23.144 -5.250 -8.841 1.00 58.78 90 ARG A O 1
ATOM 727 N N . GLY A 1 91 ? 23.913 -7.068 -7.801 1.00 58.12 91 GLY A N 1
ATOM 728 C CA . GLY A 1 91 ? 23.747 -7.967 -8.941 1.00 58.12 91 GLY A CA 1
ATOM 729 C C . GLY A 1 91 ? 22.311 -8.438 -9.164 1.00 58.12 91 GLY A C 1
ATOM 730 O O . GLY A 1 91 ? 22.038 -8.877 -10.267 1.00 58.12 91 GLY A O 1
ATOM 731 N N . TRP A 1 92 ? 21.439 -8.365 -8.149 1.00 61.97 92 TRP A N 1
ATOM 732 C CA . TRP A 1 92 ? 20.023 -8.748 -8.273 1.00 61.97 92 TRP A CA 1
ATOM 733 C C . TRP A 1 92 ? 19.167 -7.610 -8.819 1.00 61.97 92 TRP A C 1
ATOM 735 O O . TRP A 1 92 ? 18.252 -7.857 -9.566 1.00 61.97 92 TRP A O 1
ATOM 745 N N . LEU A 1 93 ? 19.537 -6.353 -8.558 1.00 64.25 93 LEU A N 1
ATOM 746 C CA . LEU A 1 93 ? 18.950 -5.180 -9.216 1.00 64.25 93 LEU A CA 1
ATOM 747 C C . LEU A 1 93 ? 19.478 -5.021 -10.654 1.00 64.25 93 LEU A C 1
ATOM 749 O O . LEU A 1 93 ? 20.072 -3.994 -11.001 1.00 64.25 93 LEU A O 1
ATOM 753 N N . ASP A 1 94 ? 19.336 -6.054 -11.480 1.00 70.50 94 ASP A N 1
ATOM 754 C CA . ASP A 1 94 ? 19.662 -5.990 -12.907 1.00 70.50 94 ASP A CA 1
ATOM 755 C C . ASP A 1 94 ? 18.457 -5.562 -13.764 1.00 70.50 94 ASP A C 1
ATOM 757 O O . ASP A 1 94 ? 18.613 -5.257 -14.953 1.00 70.50 94 ASP A O 1
ATOM 761 N N . GLY A 1 95 ? 17.292 -5.423 -13.121 1.00 74.81 95 GLY A N 1
ATOM 762 C CA . GLY A 1 95 ? 16.053 -4.968 -13.732 1.00 74.81 95 GLY A CA 1
ATOM 763 C C . GLY A 1 95 ? 15.287 -6.097 -14.407 1.00 74.81 95 GLY A C 1
ATOM 764 O O . GLY A 1 95 ? 14.438 -5.812 -15.258 1.00 74.81 95 GLY A O 1
ATOM 765 N N . TRP A 1 96 ? 15.566 -7.353 -14.059 1.00 85.69 96 TRP A N 1
ATOM 766 C CA . TRP A 1 96 ? 14.900 -8.517 -14.612 1.00 85.69 96 TRP A CA 1
ATOM 767 C C . TRP A 1 96 ? 14.443 -9.474 -13.508 1.00 85.69 96 TRP A C 1
ATOM 769 O O . TRP A 1 96 ? 15.243 -10.085 -12.817 1.00 85.69 96 TRP A O 1
ATOM 779 N N . HIS A 1 97 ? 13.133 -9.698 -13.446 1.00 90.81 97 HIS A N 1
ATOM 780 C CA . HIS A 1 97 ? 12.527 -10.722 -12.602 1.00 90.81 97 HIS A CA 1
ATOM 781 C C . HIS A 1 97 ? 11.548 -11.574 -13.414 1.00 90.81 97 HIS A C 1
ATOM 783 O O . HIS A 1 97 ? 11.047 -11.137 -14.461 1.00 90.81 97 HIS A O 1
ATOM 789 N N . TYR A 1 98 ? 11.262 -12.786 -12.934 1.00 93.62 98 TYR A N 1
ATOM 790 C CA . TYR A 1 98 ? 10.157 -13.580 -13.467 1.00 93.62 98 TYR A CA 1
ATOM 791 C C . TYR A 1 98 ? 8.817 -12.884 -13.209 1.00 93.62 98 TYR A C 1
ATOM 793 O O . TYR A 1 98 ? 8.710 -11.981 -12.379 1.00 93.62 98 TYR A O 1
ATOM 801 N N . TYR A 1 99 ? 7.811 -13.288 -13.983 1.00 96.06 99 TYR A N 1
ATOM 802 C CA . TYR A 1 99 ? 6.446 -12.859 -13.731 1.00 96.06 99 TYR A CA 1
ATOM 803 C C . TYR A 1 99 ? 5.952 -13.462 -12.416 1.00 96.06 99 TYR A C 1
ATOM 805 O O . TYR A 1 99 ? 6.132 -14.660 -12.195 1.00 96.06 99 TYR A O 1
ATOM 813 N N . GLU A 1 100 ? 5.318 -12.636 -11.595 1.00 96.31 100 GLU A N 1
ATOM 814 C CA . GLU A 1 100 ? 4.551 -13.052 -10.426 1.00 96.31 100 GLU A CA 1
ATOM 815 C C . GLU A 1 100 ? 3.107 -12.593 -10.585 1.00 96.31 100 GLU A C 1
ATOM 817 O O . GLU A 1 100 ? 2.849 -11.541 -11.183 1.00 96.31 100 GLU A O 1
ATOM 822 N N . ASP A 1 101 ? 2.181 -13.371 -10.038 1.00 96.38 101 ASP A N 1
ATOM 823 C CA . ASP A 1 101 ? 0.785 -12.971 -9.949 1.00 96.38 101 ASP A CA 1
ATOM 824 C C . ASP A 1 101 ? 0.620 -12.063 -8.725 1.00 96.38 101 ASP A C 1
ATOM 826 O O . ASP A 1 101 ? 1.078 -12.371 -7.622 1.00 96.38 101 ASP A O 1
ATOM 830 N N . VAL A 1 102 ? 0.011 -10.899 -8.930 1.00 96.56 102 VAL A N 1
ATOM 831 C CA . VAL A 1 102 ? -0.166 -9.856 -7.919 1.00 96.56 102 VAL A CA 1
ATOM 832 C C . VAL A 1 102 ? -1.639 -9.507 -7.827 1.00 96.56 102 VAL A C 1
ATOM 834 O O . VAL A 1 102 ? -2.234 -9.024 -8.793 1.00 96.56 102 VAL A O 1
ATOM 837 N N . ASN A 1 103 ? -2.211 -9.703 -6.642 1.00 96.31 103 ASN A N 1
ATOM 838 C CA . ASN A 1 103 ? -3.564 -9.255 -6.351 1.00 96.31 103 ASN A CA 1
ATOM 839 C C . ASN A 1 103 ? -3.537 -7.798 -5.916 1.00 96.31 103 ASN A C 1
ATOM 841 O O . ASN A 1 103 ? -2.654 -7.382 -5.166 1.00 96.31 103 ASN A O 1
ATOM 845 N N . TRP A 1 104 ? -4.527 -7.033 -6.359 1.00 96.62 104 TRP A N 1
ATOM 846 C CA . TRP A 1 104 ? -4.696 -5.637 -5.990 1.00 96.62 104 TRP A CA 1
ATOM 847 C C . TRP A 1 104 ? -6.130 -5.334 -5.564 1.00 96.62 104 TRP A C 1
ATOM 849 O O . TRP A 1 104 ? -7.088 -5.968 -6.000 1.00 96.62 104 TRP A O 1
ATOM 859 N N . PHE A 1 105 ? -6.260 -4.326 -4.712 1.00 94.19 105 PHE A N 1
ATOM 860 C CA . PHE A 1 105 ? -7.497 -3.786 -4.172 1.00 94.19 105 PHE A CA 1
ATOM 861 C C . PHE A 1 105 ? -7.410 -2.258 -4.178 1.00 94.19 105 PHE A C 1
ATOM 863 O O . PHE A 1 105 ? -6.427 -1.685 -3.711 1.00 94.19 105 PHE A O 1
ATOM 870 N N . ALA A 1 106 ? -8.428 -1.593 -4.709 1.00 96.06 106 ALA A N 1
ATOM 871 C CA . ALA A 1 106 ? -8.524 -0.148 -4.830 1.00 96.06 106 ALA A CA 1
ATOM 872 C C . ALA A 1 106 ? -9.808 0.364 -4.177 1.00 96.06 106 ALA A C 1
ATOM 874 O O . ALA A 1 106 ? -10.872 -0.231 -4.341 1.00 96.06 106 ALA A O 1
ATOM 875 N N . ILE A 1 107 ? -9.701 1.479 -3.461 1.00 92.88 107 ILE A N 1
ATOM 876 C CA . ILE A 1 107 ? -10.741 1.983 -2.561 1.00 92.88 107 ILE A CA 1
ATOM 877 C C . ILE A 1 107 ? -10.806 3.514 -2.613 1.00 92.88 107 ILE A C 1
ATOM 879 O O . ILE A 1 107 ? -9.762 4.171 -2.561 1.00 92.88 107 ILE A O 1
ATOM 883 N N . ASP A 1 108 ? -12.002 4.106 -2.720 1.00 93.06 108 ASP A N 1
ATOM 884 C CA . ASP A 1 108 ? -12.149 5.567 -2.617 1.00 93.06 108 ASP A CA 1
ATOM 885 C C . ASP A 1 108 ? -12.012 5.993 -1.143 1.00 93.06 108 ASP A C 1
ATOM 887 O O . ASP A 1 108 ? -12.879 5.668 -0.331 1.00 93.06 108 ASP A O 1
ATOM 891 N N . PRO A 1 109 ? -10.961 6.739 -0.752 1.00 90.19 109 PRO A N 1
ATOM 892 C CA . PRO A 1 109 ? -10.745 7.096 0.648 1.00 90.19 109 PRO A CA 1
ATOM 893 C C . PRO A 1 109 ? -11.804 8.060 1.208 1.00 90.19 109 PRO A C 1
ATOM 895 O O . PRO A 1 109 ? -11.833 8.300 2.412 1.00 90.19 109 PRO A O 1
ATOM 898 N N . THR A 1 110 ? -12.650 8.655 0.361 1.00 87.88 110 THR A N 1
ATOM 899 C CA . THR A 1 110 ? -13.649 9.654 0.774 1.00 87.88 110 THR A CA 1
ATOM 900 C C . THR A 1 110 ? -15.001 9.055 1.154 1.00 87.88 110 THR A C 1
ATOM 902 O O . THR A 1 110 ? -15.841 9.763 1.713 1.00 87.88 110 THR A O 1
ATOM 905 N N . GLU A 1 111 ? -15.209 7.767 0.876 1.00 82.62 111 GLU A N 1
ATOM 906 C CA . GLU A 1 111 ? -16.481 7.071 1.105 1.00 82.62 111 GLU A CA 1
ATOM 907 C C . GLU A 1 111 ? -16.544 6.354 2.463 1.00 82.62 111 GLU A C 1
ATOM 909 O O . GLU A 1 111 ? -17.580 5.796 2.817 1.00 82.62 111 GLU A O 1
ATOM 914 N N . TYR A 1 112 ? -15.466 6.412 3.254 1.00 75.25 112 TYR A N 1
ATOM 915 C CA . TYR A 1 112 ? -15.358 5.736 4.547 1.00 75.25 112 TYR A CA 1
ATOM 916 C C . TYR A 1 112 ? -15.143 6.731 5.674 1.00 75.25 112 TYR A C 1
ATOM 918 O O . TYR A 1 112 ? -14.356 7.674 5.558 1.00 75.25 112 TYR A O 1
ATOM 926 N N . THR A 1 113 ? -15.809 6.492 6.799 1.00 65.75 113 THR A N 1
ATOM 927 C CA . THR A 1 113 ? -15.556 7.234 8.031 1.00 65.75 113 THR A CA 1
ATOM 928 C C . THR A 1 113 ? -15.233 6.279 9.164 1.00 65.75 113 THR A C 1
ATOM 930 O O . THR A 1 113 ? -15.813 5.203 9.258 1.00 65.75 113 THR A O 1
ATOM 933 N N . ALA A 1 114 ? -14.359 6.695 10.084 1.00 62.44 114 ALA A N 1
ATOM 934 C CA . ALA A 1 114 ? -13.974 5.867 11.226 1.00 62.44 114 ALA A CA 1
ATOM 935 C C . ALA A 1 114 ? -15.170 5.435 12.105 1.00 62.44 114 ALA A C 1
ATOM 937 O O . ALA A 1 114 ? -15.111 4.397 12.759 1.00 62.44 114 ALA A O 1
ATOM 938 N N . ASN A 1 115 ? -16.288 6.174 12.073 1.00 70.69 115 ASN A N 1
ATOM 939 C CA . ASN A 1 115 ? -17.540 5.780 12.735 1.00 70.69 115 ASN A CA 1
ATOM 940 C C . ASN A 1 115 ? -18.179 4.512 12.140 1.00 70.69 115 ASN A C 1
ATOM 942 O O . ASN A 1 115 ? -18.972 3.861 12.818 1.00 70.69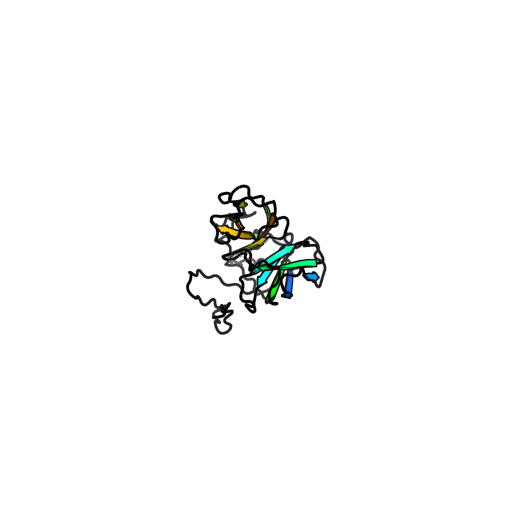 115 ASN A O 1
ATOM 946 N N . ASP A 1 116 ? -17.822 4.153 10.908 1.00 74.88 116 ASP A N 1
ATOM 947 C CA . ASP A 1 116 ? -18.241 2.924 10.231 1.00 74.88 116 ASP A CA 1
ATOM 948 C C . ASP A 1 116 ? -17.306 1.741 10.554 1.00 74.88 116 ASP A C 1
ATOM 950 O O . ASP A 1 116 ? -17.429 0.671 9.963 1.00 74.88 116 ASP A O 1
ATOM 954 N N . GLY A 1 117 ? -16.353 1.925 11.477 1.00 86.62 117 GLY A N 1
ATOM 955 C CA . GLY A 1 117 ? -15.336 0.927 11.808 1.00 86.62 117 GLY A CA 1
ATOM 956 C C . GLY A 1 117 ? -14.246 0.793 10.745 1.00 86.62 117 GLY A C 1
ATOM 957 O O . GLY A 1 117 ? -13.456 -0.143 10.813 1.00 86.62 117 GLY A O 1
ATOM 958 N N . VAL A 1 118 ? -14.179 1.707 9.773 1.00 89.19 118 VAL A N 1
ATOM 959 C CA . VAL A 1 118 ? -13.144 1.738 8.732 1.00 89.19 118 VAL A CA 1
ATOM 960 C C . VAL A 1 118 ? -12.613 3.155 8.587 1.00 89.19 118 VAL A C 1
ATOM 962 O O . VAL A 1 118 ? -13.376 4.095 8.409 1.00 89.19 118 VAL A O 1
ATOM 965 N N . GLU A 1 119 ? -11.299 3.323 8.589 1.00 92.56 119 GLU A N 1
ATOM 966 C CA . GLU A 1 119 ? -10.666 4.565 8.165 1.00 92.56 119 GLU A CA 1
ATOM 967 C C . GLU A 1 119 ? -9.727 4.294 6.996 1.00 92.56 119 GLU A C 1
ATOM 969 O O . GLU A 1 119 ? -8.888 3.400 7.055 1.00 92.56 119 GLU A O 1
ATOM 974 N N . VAL A 1 120 ? -9.843 5.098 5.945 1.00 94.06 120 VAL A N 1
ATOM 975 C CA . VAL A 1 120 ? -8.962 5.040 4.781 1.00 94.06 120 VAL A CA 1
ATOM 976 C C . VAL A 1 120 ? -8.318 6.406 4.622 1.00 94.06 120 VAL A C 1
ATOM 978 O O . VAL A 1 120 ? -9.002 7.429 4.599 1.00 94.06 120 VAL A O 1
ATOM 981 N N . GLY A 1 121 ? -6.994 6.449 4.529 1.00 95.12 121 GLY A N 1
ATOM 982 C CA . GLY A 1 121 ? -6.282 7.719 4.512 1.00 95.12 121 GLY A CA 1
ATOM 983 C C . GLY A 1 121 ? -4.907 7.627 3.882 1.00 95.12 121 GLY A C 1
ATOM 984 O O . GLY A 1 121 ? -4.399 6.555 3.568 1.00 95.12 121 GLY A O 1
ATOM 985 N N . SER A 1 122 ? -4.287 8.783 3.672 1.00 97.06 122 SER A N 1
ATOM 986 C CA . SER A 1 122 ? -2.916 8.846 3.180 1.00 97.06 122 SER A CA 1
ATOM 987 C C . SER A 1 122 ? -2.134 9.985 3.815 1.00 97.06 122 SER A C 1
ATOM 989 O O . SER A 1 122 ? -2.693 10.978 4.284 1.00 97.06 122 SER A O 1
ATOM 991 N N . VAL A 1 123 ? -0.813 9.836 3.829 1.00 97.88 123 VAL A N 1
ATOM 992 C CA . VAL A 1 123 ? 0.120 10.813 4.385 1.00 97.88 123 VAL A CA 1
ATOM 993 C C . VAL A 1 123 ? 1.305 10.999 3.445 1.00 97.88 123 VAL A C 1
ATOM 995 O O . VAL A 1 123 ? 1.918 10.040 2.989 1.00 97.88 123 VAL A O 1
ATOM 998 N N . ASN A 1 124 ? 1.652 12.257 3.168 1.00 98.06 124 ASN A N 1
ATOM 999 C CA . ASN A 1 124 ? 2.896 12.594 2.483 1.00 98.06 124 ASN A CA 1
ATOM 1000 C C . ASN A 1 124 ? 4.027 12.657 3.507 1.00 98.06 124 ASN A C 1
ATOM 1002 O O . ASN A 1 124 ? 3.988 13.489 4.419 1.00 98.06 124 ASN A O 1
ATOM 1006 N N . TYR A 1 125 ? 5.042 11.814 3.350 1.00 97.81 125 TYR A N 1
ATOM 1007 C CA . TYR A 1 125 ? 6.115 11.686 4.325 1.00 97.81 125 TYR A CA 1
ATOM 1008 C C . TYR A 1 125 ? 7.486 11.736 3.671 1.00 97.81 125 TYR A C 1
ATOM 1010 O O . TYR A 1 125 ? 7.788 10.974 2.760 1.00 97.81 125 TYR A O 1
ATOM 1018 N N . LYS A 1 126 ? 8.331 12.639 4.175 1.00 96.44 126 LYS A N 1
ATOM 1019 C CA . LYS A 1 126 ? 9.745 12.729 3.819 1.00 96.44 126 LYS A CA 1
ATOM 1020 C C . LYS A 1 126 ? 10.587 12.258 4.990 1.00 96.44 126 LYS A C 1
ATOM 1022 O O . LYS A 1 126 ? 10.528 12.858 6.068 1.00 96.44 126 LYS A O 1
ATOM 1027 N N . GLN A 1 127 ? 11.433 11.264 4.761 1.00 94.81 127 GLN A N 1
ATOM 1028 C CA . GLN A 1 127 ? 12.309 10.740 5.795 1.00 94.81 127 GLN A CA 1
ATOM 1029 C C . GLN A 1 127 ? 13.693 11.376 5.698 1.00 94.81 127 GLN A C 1
ATOM 1031 O O . GLN A 1 127 ? 14.364 11.288 4.682 1.00 94.81 127 GLN A O 1
ATOM 1036 N N . LEU A 1 128 ? 14.143 12.043 6.760 1.00 92.06 128 LEU A N 1
ATOM 1037 C CA . LEU A 1 128 ? 15.476 12.659 6.762 1.00 92.06 128 LEU A CA 1
ATOM 1038 C C . LEU A 1 128 ? 16.559 11.747 7.339 1.00 92.06 128 LEU A C 1
ATOM 1040 O O . LEU A 1 128 ? 17.731 11.944 7.040 1.00 92.06 128 LEU A O 1
ATOM 1044 N N . LEU A 1 129 ? 16.168 10.821 8.214 1.00 90.31 129 LEU A N 1
ATOM 1045 C CA . LEU A 1 129 ? 17.037 9.879 8.909 1.00 90.31 129 LEU A CA 1
ATOM 1046 C C . LEU A 1 129 ? 16.247 8.599 9.182 1.00 90.31 129 LEU A C 1
ATOM 1048 O O . LEU A 1 129 ? 15.062 8.668 9.501 1.00 90.31 129 LEU A O 1
ATOM 1052 N N . ARG A 1 130 ? 16.932 7.453 9.221 1.00 85.94 130 ARG A N 1
ATOM 1053 C CA . ARG A 1 130 ? 16.325 6.140 9.520 1.00 85.94 130 ARG A CA 1
ATOM 1054 C C . ARG A 1 130 ? 15.558 6.070 10.846 1.00 85.94 130 ARG A C 1
ATOM 1056 O O . ARG A 1 130 ? 14.659 5.252 11.023 1.00 85.94 130 ARG A O 1
ATOM 1063 N N . SER A 1 131 ? 15.991 6.855 11.831 1.00 89.81 131 SER A N 1
ATOM 1064 C CA . SER A 1 131 ? 15.371 6.901 13.157 1.00 89.81 131 SER A CA 1
ATOM 1065 C C . SER A 1 131 ? 14.128 7.785 13.209 1.00 89.81 131 SER A C 1
ATOM 1067 O O . SER A 1 131 ? 13.521 7.879 14.274 1.00 89.81 131 SER A O 1
ATOM 1069 N N . ASN A 1 132 ? 13.783 8.468 12.117 1.00 94.19 132 ASN A N 1
ATOM 1070 C CA . ASN A 1 132 ? 12.597 9.303 12.062 1.00 94.19 132 ASN A CA 1
ATOM 1071 C C . ASN A 1 132 ? 11.381 8.419 11.817 1.00 94.19 132 ASN A C 1
ATOM 1073 O O . ASN A 1 132 ? 11.358 7.631 10.879 1.00 94.19 132 ASN A O 1
ATOM 1077 N N . TRP A 1 133 ? 10.384 8.585 12.674 1.00 96.50 133 TRP A N 1
ATOM 1078 C CA . TRP A 1 133 ? 9.081 7.958 12.536 1.00 96.50 133 TRP A CA 1
ATOM 1079 C C . TRP A 1 133 ? 8.061 9.057 12.265 1.00 96.50 133 TRP A C 1
ATOM 1081 O O . TRP A 1 133 ? 8.099 10.120 12.892 1.00 96.50 133 TRP A O 1
ATOM 1091 N N . GLY A 1 134 ? 7.214 8.838 11.269 1.00 96.75 134 GLY A N 1
ATOM 1092 C CA . GLY A 1 134 ? 5.968 9.559 11.088 1.00 96.75 134 GLY A CA 1
ATOM 1093 C C . GLY A 1 134 ? 4.896 8.979 12.000 1.00 96.75 134 GLY A C 1
ATOM 1094 O O . GLY A 1 134 ? 5.026 7.866 12.509 1.00 96.75 134 GLY A O 1
ATOM 1095 N N . SER A 1 135 ? 3.828 9.740 12.198 1.00 97.88 135 SER A N 1
ATOM 1096 C CA . SER A 1 135 ? 2.668 9.290 12.958 1.00 97.88 135 SER A CA 1
ATOM 1097 C C . SER A 1 135 ? 1.410 9.563 12.155 1.00 97.88 135 SER A C 1
ATOM 1099 O O . SER A 1 135 ? 1.273 10.635 11.560 1.00 97.88 135 SER A O 1
ATOM 1101 N N . VAL A 1 136 ? 0.501 8.601 12.176 1.00 98.19 136 VAL A N 1
ATOM 1102 C CA . VAL A 1 136 ? -0.883 8.755 11.741 1.00 98.19 136 VAL A CA 1
ATOM 1103 C C . VAL A 1 136 ? -1.740 8.753 12.998 1.00 98.19 136 VAL A C 1
ATOM 1105 O O . VAL A 1 136 ? -1.601 7.871 13.845 1.00 98.19 136 VAL A O 1
ATOM 1108 N N . ILE A 1 137 ? -2.590 9.767 13.132 1.00 97.69 137 ILE A N 1
ATOM 1109 C CA . ILE A 1 137 ? -3.616 9.844 14.172 1.00 97.69 137 ILE A CA 1
ATOM 1110 C C . ILE A 1 137 ? -4.941 9.606 13.466 1.00 97.69 137 ILE A C 1
ATOM 1112 O O . ILE A 1 137 ? -5.241 10.321 12.509 1.00 97.69 137 ILE A O 1
ATOM 1116 N N . PHE A 1 138 ? -5.697 8.619 13.934 1.00 96.06 138 PHE A N 1
ATOM 1117 C CA . PHE A 1 138 ? -7.012 8.328 13.381 1.00 96.06 138 PHE A CA 1
ATOM 1118 C C . PHE A 1 138 ? -7.980 9.480 13.658 1.00 96.06 138 PHE A C 1
ATOM 1120 O O . PHE A 1 138 ? -7.886 10.173 14.678 1.00 96.06 138 PHE A O 1
ATOM 1127 N N . SER A 1 139 ? -8.899 9.696 12.724 1.00 93.44 139 SER A N 1
ATOM 1128 C CA . SER A 1 139 ? -9.938 10.724 12.801 1.00 93.44 139 SER A CA 1
ATOM 1129 C C . SER A 1 139 ? -10.874 10.515 13.993 1.00 93.44 139 SER A C 1
ATOM 1131 O O . SER A 1 139 ? -11.306 11.493 14.600 1.00 93.44 139 SER A O 1
ATOM 1133 N N . GLU A 1 140 ? -11.106 9.257 14.371 1.00 92.12 140 GLU A N 1
ATOM 1134 C CA . GLU A 1 140 ? -11.819 8.845 15.578 1.00 92.12 140 GLU A CA 1
ATOM 1135 C C . GLU A 1 140 ? -11.046 7.736 16.306 1.00 92.12 140 GLU A C 1
ATOM 1137 O O . GLU A 1 140 ? -10.148 7.098 15.758 1.00 92.12 140 GLU A O 1
ATOM 1142 N N . THR A 1 141 ? -11.383 7.499 17.575 1.00 93.75 141 THR A N 1
ATOM 1143 C CA . THR A 1 141 ? -10.792 6.395 18.349 1.00 93.75 141 THR A CA 1
ATOM 1144 C C . THR A 1 141 ? -11.562 5.102 18.097 1.00 93.75 141 THR A C 1
ATOM 1146 O O . THR A 1 141 ? -12.762 5.051 18.359 1.00 93.75 141 THR A O 1
ATOM 1149 N N . PHE A 1 142 ? -10.867 4.053 17.656 1.00 92.94 142 PHE A N 1
ATOM 1150 C CA . PHE A 1 142 ? -11.439 2.715 17.492 1.00 92.94 142 PHE A CA 1
ATOM 1151 C C . PHE A 1 142 ? -11.782 2.066 18.846 1.00 92.94 142 PHE A C 1
ATOM 1153 O O . PHE A 1 142 ? -11.169 2.376 19.874 1.00 92.94 142 PHE A O 1
ATOM 1160 N N . SER A 1 143 ? -12.755 1.147 18.854 1.00 90.69 143 SER A N 1
ATOM 1161 C CA . SER A 1 143 ? -13.162 0.387 20.054 1.00 90.69 143 SER A CA 1
ATOM 1162 C C . SER A 1 143 ? -12.018 -0.449 20.620 1.00 90.69 143 SER A C 1
ATOM 1164 O O . SER A 1 143 ? -11.821 -0.515 21.834 1.00 90.69 143 SER A O 1
ATOM 1166 N N . ASP A 1 144 ? -11.277 -1.064 19.703 1.00 90.81 144 ASP A N 1
ATOM 1167 C CA . ASP A 1 144 ? -10.137 -1.941 19.919 1.00 90.81 144 ASP A CA 1
ATOM 1168 C C . ASP A 1 144 ? -8.969 -1.479 19.035 1.00 90.81 144 ASP A C 1
ATOM 1170 O O . ASP A 1 144 ? -9.087 -0.537 18.249 1.00 90.81 144 ASP A O 1
ATOM 1174 N N . THR A 1 145 ? -7.802 -2.106 19.171 1.00 92.69 145 THR A N 1
ATOM 1175 C CA . THR A 1 145 ? -6.691 -1.853 18.243 1.00 92.69 145 THR A CA 1
ATOM 1176 C C . THR A 1 145 ? -7.100 -2.318 16.836 1.00 92.69 145 THR A C 1
ATOM 1178 O O . THR A 1 145 ? -7.362 -3.513 16.675 1.00 92.69 145 THR A O 1
ATOM 1181 N N . PRO A 1 146 ? -7.160 -1.426 15.826 1.00 93.31 146 PRO A N 1
ATOM 1182 C CA . PRO A 1 146 ? -7.600 -1.799 14.489 1.00 93.31 146 PRO A CA 1
ATOM 1183 C C . PRO A 1 146 ? -6.549 -2.647 13.776 1.00 93.31 146 PRO A C 1
ATOM 1185 O O . PRO A 1 146 ? -5.374 -2.652 14.144 1.00 93.31 146 PRO A O 1
ATOM 1188 N N . LEU A 1 147 ? -6.960 -3.320 12.708 1.00 91.69 147 LEU A N 1
ATOM 1189 C CA . LEU A 1 147 ? -6.044 -3.867 11.714 1.00 91.69 147 LEU A CA 1
ATOM 1190 C C . LEU A 1 147 ? -5.603 -2.760 10.781 1.00 91.69 147 LEU A C 1
ATOM 1192 O O . LEU A 1 147 ? -6.448 -1.991 10.342 1.00 91.69 147 LEU A O 1
ATOM 1196 N N . VAL A 1 148 ? -4.310 -2.693 10.464 1.00 93.81 148 VAL A N 1
ATOM 1197 C CA . VAL A 1 148 ? -3.774 -1.679 9.554 1.00 93.81 148 VAL A CA 1
ATOM 1198 C C . VAL A 1 148 ? -3.000 -2.330 8.421 1.00 93.81 148 VAL A C 1
ATOM 1200 O O . VAL A 1 148 ? -2.056 -3.080 8.660 1.00 93.81 148 VAL A O 1
ATOM 1203 N N . LEU A 1 149 ? -3.375 -1.974 7.196 1.00 93.62 149 LEU A N 1
ATOM 1204 C CA . LEU A 1 149 ? -2.572 -2.172 5.994 1.00 93.62 149 LEU A CA 1
ATOM 1205 C C . LEU A 1 149 ? -2.015 -0.817 5.569 1.00 93.62 149 LEU A C 1
ATOM 1207 O O . LEU A 1 149 ? -2.732 0.183 5.623 1.00 93.62 149 LEU A O 1
ATOM 1211 N N . ALA A 1 150 ? -0.760 -0.774 5.128 1.00 96.50 150 ALA A N 1
ATOM 1212 C CA . ALA A 1 150 ? -0.182 0.420 4.529 1.00 96.50 150 ALA A CA 1
ATOM 1213 C C . ALA A 1 150 ? 0.679 0.065 3.324 1.00 96.50 150 ALA A C 1
ATOM 1215 O O . ALA A 1 150 ? 1.447 -0.893 3.367 1.00 96.50 150 ALA A O 1
ATOM 1216 N N . LEU A 1 151 ? 0.572 0.876 2.276 1.00 97.38 151 LEU A N 1
ATOM 1217 C CA . LEU A 1 151 ? 1.359 0.724 1.062 1.00 97.38 151 LEU A CA 1
ATOM 1218 C C . LEU A 1 151 ? 1.710 2.093 0.484 1.00 97.38 151 LEU A C 1
ATOM 1220 O O . LEU A 1 151 ? 0.915 3.039 0.526 1.00 97.38 151 LEU A O 1
ATOM 1224 N N . ILE A 1 152 ? 2.913 2.202 -0.063 1.00 98.06 152 ILE A N 1
ATOM 1225 C CA . ILE A 1 152 ? 3.380 3.416 -0.722 1.00 98.06 152 ILE A CA 1
ATOM 1226 C C . ILE A 1 152 ? 2.645 3.553 -2.067 1.00 98.06 152 ILE A C 1
ATOM 1228 O O . ILE A 1 152 ? 2.562 2.607 -2.839 1.00 98.06 152 ILE A O 1
ATOM 1232 N N . GLN A 1 153 ? 2.060 4.722 -2.323 1.00 98.56 153 GLN A N 1
ATOM 1233 C CA . GLN A 1 153 ? 1.203 5.019 -3.483 1.00 98.56 153 GLN A CA 1
ATOM 1234 C C . GLN A 1 153 ? 1.965 5.711 -4.626 1.00 98.56 153 GLN A C 1
ATOM 1236 O O . GLN A 1 153 ? 1.391 6.035 -5.671 1.00 98.56 153 GLN A O 1
ATOM 1241 N N . THR A 1 154 ? 3.239 6.020 -4.398 1.00 98.19 154 THR A N 1
ATOM 1242 C CA . THR A 1 154 ? 4.103 6.784 -5.294 1.00 98.19 154 THR A CA 1
ATOM 1243 C C . THR A 1 154 ? 5.501 6.183 -5.351 1.00 98.19 154 THR A C 1
ATOM 1245 O O . THR A 1 154 ? 5.934 5.525 -4.417 1.00 98.19 154 THR A O 1
ATOM 1248 N N . GLU A 1 155 ? 6.206 6.484 -6.439 1.00 96.00 155 GLU A N 1
ATOM 1249 C CA . GLU A 1 155 ? 7.603 6.111 -6.662 1.00 96.00 155 GLU A CA 1
ATOM 1250 C C . GLU A 1 155 ? 8.367 7.381 -7.068 1.00 96.00 155 GLU A C 1
ATOM 1252 O O . GLU A 1 155 ? 8.598 7.648 -8.254 1.00 96.00 155 GLU A O 1
ATOM 1257 N N . ASN A 1 156 ? 8.620 8.260 -6.094 1.00 96.31 156 ASN A N 1
ATOM 1258 C CA . ASN A 1 156 ? 9.326 9.530 -6.298 1.00 96.31 156 ASN A CA 1
ATOM 1259 C C . ASN A 1 156 ? 10.836 9.409 -6.023 1.00 96.31 156 ASN A C 1
ATOM 1261 O O . ASN A 1 156 ? 11.618 10.238 -6.508 1.00 96.31 156 ASN A O 1
ATOM 1265 N N . GLY A 1 157 ? 11.227 8.441 -5.193 1.00 88.12 157 GLY A N 1
ATOM 1266 C CA . GLY A 1 157 ? 12.596 8.056 -4.879 1.00 88.12 157 GLY A CA 1
ATOM 1267 C C . GLY A 1 157 ? 13.233 7.179 -5.952 1.00 88.12 157 GLY A C 1
ATOM 1268 O O . GLY A 1 157 ? 12.689 6.970 -7.030 1.00 88.12 157 GLY A O 1
ATOM 1269 N N . THR A 1 158 ? 14.453 6.728 -5.672 1.00 82.88 158 THR A N 1
ATOM 1270 C CA . THR A 1 158 ? 15.177 5.746 -6.499 1.00 82.88 158 THR A CA 1
ATOM 1271 C C . THR A 1 158 ? 15.583 4.514 -5.701 1.00 82.88 158 THR A C 1
ATOM 1273 O O . THR A 1 158 ? 16.332 3.671 -6.200 1.00 82.88 158 THR A O 1
ATOM 1276 N N . ASP A 1 159 ? 15.186 4.480 -4.434 1.00 84.94 159 ASP A N 1
ATOM 1277 C CA . ASP A 1 159 ? 15.732 3.604 -3.422 1.00 84.94 159 ASP A CA 1
ATOM 1278 C C . ASP A 1 159 ? 14.600 2.667 -3.013 1.00 84.94 159 ASP A C 1
ATOM 1280 O O . ASP A 1 159 ? 13.544 3.124 -2.592 1.00 84.94 159 ASP A O 1
ATOM 1284 N N . THR A 1 160 ? 14.835 1.362 -3.137 1.00 83.81 160 THR A N 1
ATOM 1285 C CA . THR A 1 160 ? 13.881 0.311 -2.758 1.00 83.81 160 THR A CA 1
ATOM 1286 C C . THR A 1 160 ? 13.401 0.530 -1.328 1.00 83.81 160 THR A C 1
ATOM 1288 O O . THR A 1 160 ? 14.226 0.502 -0.399 1.00 83.81 160 THR A O 1
ATOM 1291 N N . VAL A 1 161 ? 12.101 0.726 -1.131 1.00 89.12 161 VAL A N 1
ATOM 1292 C CA . VAL A 1 161 ? 11.552 1.135 0.163 1.00 89.12 161 VAL A CA 1
ATOM 1293 C C . VAL A 1 161 ? 10.188 0.515 0.446 1.00 89.12 161 VAL A C 1
ATOM 1295 O O . VAL A 1 161 ? 9.402 0.274 -0.462 1.00 89.12 161 VAL A O 1
ATOM 1298 N N . ARG A 1 162 ? 9.898 0.279 1.729 1.00 91.19 162 ARG A N 1
ATOM 1299 C CA . ARG A 1 162 ? 8.599 -0.213 2.208 1.00 91.19 162 ARG A CA 1
ATOM 1300 C C . ARG A 1 162 ? 8.087 0.597 3.392 1.00 91.19 162 ARG A C 1
ATOM 1302 O O . ARG A 1 162 ? 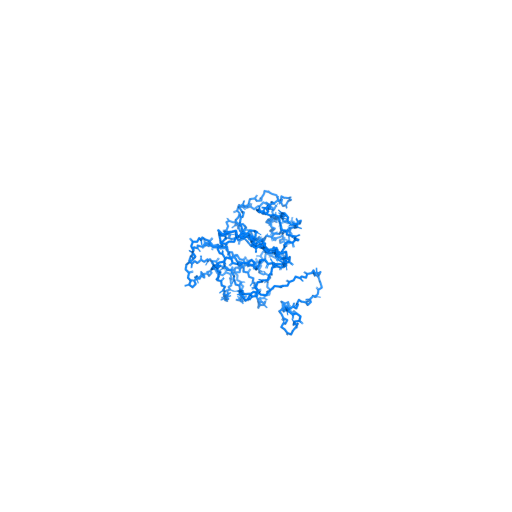8.871 1.171 4.154 1.00 91.19 162 ARG A O 1
ATOM 1309 N N . ALA A 1 163 ? 6.770 0.614 3.575 1.00 94.38 163 ALA A N 1
ATOM 1310 C CA . ALA A 1 163 ? 6.168 1.141 4.792 1.00 94.38 163 ALA A CA 1
ATOM 1311 C C . ALA A 1 163 ? 6.431 0.171 5.960 1.00 94.38 163 ALA A C 1
ATOM 1313 O O . ALA A 1 163 ? 6.059 -0.997 5.907 1.00 94.38 163 ALA A O 1
ATOM 1314 N N . ASP A 1 164 ? 7.083 0.652 7.017 1.00 94.81 164 ASP A N 1
ATOM 1315 C CA . ASP A 1 164 ? 7.352 -0.100 8.250 1.00 94.81 164 ASP A CA 1
ATOM 1316 C C . ASP A 1 164 ? 6.514 0.509 9.379 1.00 94.81 164 ASP A C 1
ATOM 1318 O O . ASP A 1 164 ? 6.707 1.682 9.704 1.00 94.81 164 ASP A O 1
ATOM 1322 N N . ILE A 1 165 ? 5.565 -0.255 9.933 1.00 96.19 165 ILE A N 1
ATOM 1323 C CA . ILE A 1 165 ? 4.608 0.192 10.959 1.00 96.19 165 ILE A CA 1
ATOM 1324 C C . ILE A 1 165 ? 5.029 -0.307 12.343 1.00 96.19 165 ILE A C 1
ATOM 1326 O O . ILE A 1 165 ? 5.447 -1.450 12.523 1.00 96.19 165 ILE A O 1
ATOM 1330 N N . ARG A 1 166 ? 4.826 0.528 13.366 1.00 95.50 166 ARG A N 1
ATOM 1331 C CA . ARG A 1 166 ? 4.898 0.120 14.775 1.00 95.50 166 ARG A CA 1
ATOM 1332 C C . ARG A 1 166 ? 3.938 0.921 15.650 1.00 95.50 166 ARG A C 1
ATOM 1334 O O . ARG A 1 166 ? 3.328 1.889 15.207 1.00 95.50 166 ARG A O 1
ATOM 1341 N N . ASN A 1 167 ? 3.896 0.573 16.939 1.00 97.31 167 ASN A N 1
ATOM 1342 C CA . ASN A 1 167 ? 3.161 1.322 17.965 1.00 97.31 167 ASN A CA 1
ATOM 1343 C C . ASN A 1 167 ? 1.690 1.564 17.578 1.00 97.31 167 ASN A C 1
ATOM 1345 O O . ASN A 1 167 ? 1.152 2.644 17.805 1.00 97.31 167 ASN A O 1
ATOM 1349 N N . LEU A 1 168 ? 1.060 0.553 16.976 1.00 97.06 168 LEU A N 1
ATOM 1350 C CA . LEU A 1 168 ? -0.350 0.579 16.617 1.00 97.06 168 LEU A CA 1
ATOM 1351 C C . LEU A 1 168 ? -1.214 0.536 17.884 1.00 97.06 168 LEU A C 1
ATOM 1353 O O . LEU A 1 168 ? -1.043 -0.319 18.753 1.00 97.06 168 LEU A O 1
ATOM 1357 N N . THR A 1 169 ? -2.129 1.492 17.985 1.00 97.31 169 THR A N 1
ATOM 1358 C CA . THR A 1 169 ? -3.086 1.668 19.081 1.00 97.31 169 THR A CA 1
ATOM 1359 C C . THR A 1 169 ? -4.462 1.982 18.499 1.00 97.31 169 THR A C 1
ATOM 1361 O O . THR A 1 169 ? -4.575 2.277 17.311 1.00 97.31 169 THR A O 1
ATOM 1364 N N . SER A 1 170 ? -5.503 2.027 19.329 1.00 96.00 170 SER A N 1
ATOM 1365 C CA . SER A 1 170 ? -6.842 2.457 18.897 1.00 96.00 170 SER A CA 1
ATOM 1366 C C . SER A 1 170 ? -6.929 3.915 18.419 1.00 96.00 170 SER A C 1
ATOM 1368 O O . SER A 1 170 ? -7.944 4.316 17.859 1.00 96.00 170 SER A O 1
ATOM 1370 N N . THR A 1 171 ? -5.884 4.723 18.630 1.00 97.12 171 THR A N 1
ATOM 1371 C CA . THR A 1 171 ? -5.848 6.149 18.252 1.00 97.12 171 THR A CA 1
ATOM 1372 C C . THR A 1 171 ? -4.924 6.467 17.078 1.00 97.12 171 THR A C 1
ATOM 1374 O O . THR A 1 171 ? -4.907 7.602 16.604 1.00 97.12 171 THR A O 1
ATOM 1377 N N . GLY A 1 172 ? -4.117 5.507 16.630 1.00 98.00 172 GLY A N 1
ATOM 1378 C CA . GLY A 1 172 ? -3.152 5.737 15.560 1.00 98.00 172 GLY A CA 1
ATOM 1379 C C . GLY A 1 172 ? -1.978 4.770 15.584 1.00 98.00 172 GLY A C 1
ATOM 1380 O O . GLY A 1 172 ? -1.913 3.856 16.413 1.00 98.00 172 GLY A O 1
ATOM 1381 N N . PHE A 1 173 ? -1.025 5.013 14.691 1.00 98.50 173 PHE A N 1
ATOM 1382 C CA . PHE A 1 173 ? 0.206 4.239 14.559 1.00 98.50 173 PHE A CA 1
ATOM 1383 C C . PHE A 1 173 ? 1.391 5.120 14.165 1.00 98.50 173 PHE A C 1
ATOM 1385 O O . PHE A 1 173 ? 1.242 6.252 13.698 1.00 98.50 173 PHE A O 1
ATOM 1392 N N . GLU A 1 174 ? 2.592 4.584 14.347 1.00 98.56 174 GLU A N 1
ATOM 1393 C CA . GLU A 1 174 ? 3.812 5.159 13.799 1.00 98.56 174 GLU A CA 1
ATOM 1394 C C . GLU A 1 174 ? 4.243 4.376 12.566 1.00 98.56 174 GLU A C 1
ATOM 1396 O O . GLU A 1 174 ? 4.095 3.156 12.510 1.00 98.56 174 GLU A O 1
ATOM 1401 N N . PHE A 1 175 ? 4.832 5.069 11.601 1.00 97.88 175 PHE A N 1
ATOM 1402 C CA . PHE A 1 175 ? 5.412 4.430 10.430 1.00 97.88 175 PHE A CA 1
ATOM 1403 C C . PHE A 1 175 ? 6.712 5.104 10.015 1.00 97.88 175 PHE A C 1
ATOM 1405 O O . PHE A 1 175 ? 7.034 6.210 10.455 1.00 97.88 175 PHE A O 1
ATOM 1412 N N . ARG A 1 176 ? 7.454 4.447 9.136 1.00 95.94 176 ARG A N 1
ATOM 1413 C CA . ARG A 1 176 ? 8.599 5.030 8.442 1.00 95.94 176 ARG A CA 1
ATOM 1414 C C . ARG A 1 176 ? 8.766 4.392 7.065 1.00 95.94 176 ARG A C 1
ATOM 1416 O O . ARG A 1 176 ? 8.104 3.405 6.752 1.00 95.94 176 ARG A O 1
ATOM 1423 N N . LEU A 1 177 ? 9.664 4.960 6.273 1.00 94.75 177 LEU A N 1
ATOM 1424 C CA . LEU A 1 177 ? 10.082 4.435 4.979 1.00 94.75 177 LEU A CA 1
ATOM 1425 C C . LEU A 1 177 ? 11.365 3.616 5.196 1.00 94.75 177 LEU A C 1
ATOM 1427 O O . LEU A 1 177 ? 12.444 4.182 5.386 1.00 94.75 177 LEU A O 1
ATOM 1431 N N . GLU A 1 178 ? 11.252 2.289 5.277 1.00 90.75 178 GLU A N 1
ATOM 1432 C CA . GLU A 1 178 ? 12.401 1.407 5.515 1.00 90.75 178 GLU A CA 1
ATOM 1433 C C . GLU A 1 178 ? 12.997 0.946 4.186 1.00 90.75 178 GLU A C 1
ATOM 1435 O O . GLU A 1 178 ? 12.395 0.173 3.448 1.00 90.75 178 GLU A O 1
ATOM 1440 N N . GLU A 1 179 ? 14.202 1.425 3.901 1.00 85.25 179 GLU A N 1
ATOM 1441 C CA . GLU A 1 179 ? 14.960 1.053 2.710 1.00 85.25 179 GLU A CA 1
ATOM 1442 C C . GLU A 1 179 ? 15.736 -0.248 2.943 1.00 85.25 179 GLU A C 1
ATOM 1444 O O . GLU A 1 179 ? 16.330 -0.432 4.018 1.00 85.25 179 GLU A O 1
ATOM 1449 N N . ASP A 1 180 ? 15.817 -1.129 1.938 1.00 72.19 180 ASP A N 1
ATOM 1450 C CA . ASP A 1 180 ? 16.590 -2.363 2.103 1.00 72.19 180 ASP A CA 1
ATOM 1451 C C . ASP A 1 180 ? 18.098 -2.100 2.132 1.00 72.19 180 ASP A C 1
ATOM 1453 O O . ASP A 1 180 ? 18.754 -1.720 1.153 1.00 72.19 180 ASP A O 1
ATOM 1457 N N . ARG A 1 181 ? 18.693 -2.339 3.300 1.00 63.41 181 ARG A N 1
ATOM 1458 C CA . ARG A 1 181 ? 20.135 -2.263 3.483 1.00 63.41 181 ARG A CA 1
ATOM 1459 C C . ARG A 1 181 ? 20.786 -3.492 2.874 1.00 63.41 181 ARG A C 1
ATOM 1461 O O . ARG A 1 181 ? 21.236 -4.386 3.595 1.00 63.41 181 ARG A O 1
ATOM 1468 N N . GLY A 1 182 ? 20.980 -3.444 1.559 1.00 58.16 182 GLY A N 1
ATOM 1469 C CA . GLY A 1 182 ? 21.861 -4.381 0.887 1.00 58.16 182 GLY A CA 1
ATOM 1470 C C . GLY A 1 182 ? 23.201 -4.506 1.630 1.00 58.16 182 GLY A C 1
ATOM 1471 O O . GLY A 1 182 ? 23.698 -3.564 2.260 1.00 58.16 182 GLY A O 1
ATOM 1472 N N . ARG A 1 183 ? 23.799 -5.697 1.621 1.00 47.94 183 ARG A N 1
ATOM 1473 C CA . ARG A 1 183 ? 24.943 -6.013 2.495 1.00 47.94 183 ARG A CA 1
ATOM 1474 C C . ARG A 1 183 ? 26.227 -5.304 2.043 1.00 47.94 183 ARG A C 1
ATOM 1476 O O . ARG A 1 183 ? 27.019 -5.908 1.333 1.00 47.94 183 ARG A O 1
ATOM 1483 N N . SER A 1 184 ? 26.518 -4.086 2.510 1.00 47.38 184 SER A N 1
ATOM 1484 C CA . SER A 1 184 ? 27.912 -3.610 2.535 1.00 47.38 184 SER A CA 1
ATOM 1485 C C . SER A 1 184 ? 28.192 -2.396 3.426 1.00 47.38 184 SER A C 1
ATOM 1487 O O . SER A 1 184 ? 27.515 -1.375 3.360 1.00 47.38 184 SER A O 1
ATOM 1489 N N . SER A 1 185 ? 29.299 -2.486 4.173 1.00 51.69 185 SER A N 1
ATOM 1490 C CA . SER A 1 185 ? 30.045 -1.379 4.790 1.00 51.69 185 SER A CA 1
ATOM 1491 C C . SER A 1 185 ? 30.911 -0.598 3.786 1.00 51.69 185 SER A C 1
ATOM 1493 O O . SER A 1 185 ? 31.755 0.209 4.176 1.00 51.69 185 SER A O 1
ATOM 1495 N N . THR A 1 186 ? 30.720 -0.818 2.488 1.00 51.44 186 THR A N 1
ATOM 1496 C CA . THR A 1 186 ? 31.363 -0.073 1.411 1.00 51.44 186 THR A CA 1
ATOM 1497 C C . THR A 1 186 ? 30.337 0.249 0.321 1.00 51.44 186 THR A C 1
ATOM 1499 O O . THR A 1 186 ? 29.787 -0.638 -0.322 1.00 51.44 186 THR A O 1
ATOM 1502 N N . VAL A 1 187 ? 30.149 1.555 0.110 1.00 43.66 187 VAL A N 1
ATOM 1503 C CA . VAL A 1 187 ? 29.444 2.225 -0.998 1.00 43.66 187 VAL A CA 1
ATOM 1504 C C . VAL A 1 187 ? 27.910 2.049 -1.046 1.00 43.66 187 VAL A C 1
ATOM 1506 O O . VAL A 1 187 ? 27.374 1.001 -1.401 1.00 43.66 187 VAL A O 1
ATOM 1509 N N . ASN A 1 188 ? 27.202 3.151 -0.771 1.00 51.66 188 ASN A N 1
ATOM 1510 C CA . ASN A 1 188 ? 25.759 3.337 -0.972 1.00 51.66 188 ASN A CA 1
ATOM 1511 C C . ASN A 1 188 ? 24.861 2.382 -0.169 1.00 51.66 188 ASN A C 1
ATOM 1513 O O . ASN A 1 188 ? 23.945 1.800 -0.746 1.00 51.66 188 ASN A O 1
ATOM 1517 N N . SER A 1 189 ? 25.117 2.171 1.127 1.00 56.25 189 SER A N 1
ATOM 1518 C CA . SER A 1 189 ? 24.041 1.715 2.018 1.00 56.25 189 SER A CA 1
ATOM 1519 C C . SER A 1 189 ? 23.033 2.852 2.108 1.00 56.25 189 SER A C 1
ATOM 1521 O O . SER A 1 189 ? 23.466 3.964 2.422 1.00 56.25 189 SER A O 1
ATOM 1523 N N . TRP A 1 190 ? 21.754 2.597 1.846 1.00 67.62 190 TRP A N 1
ATOM 1524 C CA . TRP A 1 190 ? 20.734 3.620 2.030 1.00 67.62 190 TRP A CA 1
ATOM 1525 C C . TRP A 1 190 ? 20.839 4.169 3.464 1.00 67.62 190 TRP A C 1
ATOM 1527 O O . TRP A 1 190 ? 20.986 3.426 4.456 1.00 67.62 190 TRP A O 1
ATOM 1537 N N . ASP A 1 191 ? 21.006 5.486 3.544 1.00 70.44 191 ASP A N 1
ATOM 1538 C CA . ASP A 1 191 ? 21.400 6.207 4.755 1.00 70.44 191 ASP A CA 1
ATOM 1539 C C . ASP A 1 191 ? 20.183 6.522 5.643 1.00 70.44 191 ASP A C 1
ATOM 1541 O O . ASP A 1 191 ? 20.327 7.085 6.736 1.00 70.44 191 ASP A O 1
ATOM 1545 N N . GLY A 1 192 ? 19.005 6.044 5.227 1.00 79.31 192 GLY A N 1
ATOM 1546 C CA . GLY A 1 192 ? 17.720 6.291 5.851 1.00 79.31 192 GLY A CA 1
ATOM 1547 C C . GLY A 1 192 ? 17.139 7.648 5.492 1.00 79.31 192 GLY A C 1
ATOM 1548 O O . GLY A 1 192 ? 16.111 8.010 6.069 1.00 79.31 192 GLY A O 1
ATOM 1549 N N . TRP A 1 193 ? 17.792 8.423 4.629 1.00 89.38 193 TRP A N 1
ATOM 1550 C CA . TRP A 1 193 ? 17.166 9.560 3.986 1.00 89.38 193 TRP A CA 1
ATOM 1551 C C . TRP A 1 193 ? 16.383 9.054 2.781 1.00 89.38 193 TRP A C 1
ATOM 1553 O O . TRP A 1 193 ? 16.964 8.456 1.892 1.00 89.38 193 TRP A O 1
ATOM 1563 N N . HIS A 1 194 ? 15.096 9.376 2.722 1.00 92.12 194 HIS A N 1
ATOM 1564 C CA . HIS A 1 194 ? 14.255 9.097 1.570 1.00 92.12 194 HIS A CA 1
ATOM 1565 C C . HIS A 1 194 ? 13.486 10.362 1.190 1.00 92.12 194 HIS A C 1
ATOM 1567 O O . HIS A 1 194 ? 13.070 11.161 2.046 1.00 92.12 194 HIS A O 1
ATOM 1573 N N . THR A 1 195 ? 13.290 10.572 -0.110 1.00 94.94 195 THR A N 1
ATOM 1574 C CA . THR A 1 195 ? 12.449 11.672 -0.589 1.00 94.94 195 THR A CA 1
ATOM 1575 C C . THR A 1 195 ? 10.987 11.483 -0.166 1.00 94.94 195 THR A C 1
ATOM 1577 O O . THR A 1 195 ? 10.618 10.469 0.423 1.00 94.94 195 THR A O 1
ATOM 1580 N N . THR A 1 196 ? 10.159 12.499 -0.410 1.00 97.06 196 THR A N 1
ATOM 1581 C CA . THR A 1 196 ? 8.737 12.447 -0.067 1.00 97.06 196 THR A CA 1
ATOM 1582 C C . THR A 1 196 ? 8.025 11.360 -0.866 1.00 97.06 196 THR A C 1
ATOM 1584 O O . THR A 1 196 ? 8.015 11.432 -2.092 1.00 97.06 196 THR A O 1
ATOM 1587 N N . GLU A 1 197 ? 7.351 10.450 -0.173 1.00 97.94 197 GLU A N 1
ATOM 1588 C CA . GLU A 1 197 ? 6.374 9.529 -0.757 1.00 97.94 197 GLU A CA 1
ATOM 1589 C C . GLU A 1 197 ? 4.989 9.738 -0.141 1.00 97.94 197 GLU A C 1
ATOM 1591 O O . GLU A 1 197 ? 4.862 10.237 0.984 1.00 97.94 197 GLU A O 1
ATOM 1596 N N . THR A 1 198 ? 3.944 9.356 -0.871 1.00 98.38 198 THR A N 1
ATOM 1597 C CA . THR A 1 198 ? 2.591 9.216 -0.333 1.00 98.38 198 THR A CA 1
ATOM 1598 C C . THR A 1 198 ? 2.419 7.790 0.181 1.00 98.38 198 THR A C 1
ATOM 1600 O O . THR A 1 198 ? 2.517 6.842 -0.588 1.00 98.38 198 THR A O 1
ATOM 1603 N N . VAL A 1 199 ? 2.127 7.624 1.468 1.00 98.31 199 VAL A N 1
ATOM 1604 C CA . VAL A 1 199 ? 1.778 6.327 2.066 1.00 98.31 199 VAL A CA 1
ATOM 1605 C C . VAL A 1 199 ? 0.271 6.288 2.273 1.00 98.31 199 VAL A C 1
ATOM 1607 O O . VAL A 1 199 ? -0.267 7.143 2.976 1.00 98.31 199 VAL A O 1
ATOM 1610 N N . GLY A 1 200 ? -0.405 5.331 1.643 1.00 98.12 200 GLY A N 1
ATOM 1611 C CA . GLY A 1 200 ? -1.819 5.038 1.861 1.00 98.12 200 GLY A CA 1
ATOM 1612 C C . GLY A 1 200 ? -1.987 4.007 2.973 1.00 98.12 200 GLY A C 1
ATOM 1613 O O . GLY A 1 200 ? -1.131 3.138 3.129 1.00 98.12 200 GLY A O 1
ATOM 1614 N N . TYR A 1 201 ? -3.069 4.102 3.741 1.00 97.38 201 TYR A N 1
ATOM 1615 C CA . TYR A 1 201 ? -3.429 3.129 4.766 1.00 97.38 201 TYR A CA 1
ATOM 1616 C C . TYR A 1 201 ? -4.934 2.846 4.792 1.00 97.38 201 TYR A C 1
ATOM 1618 O O . TYR A 1 201 ? -5.747 3.710 4.455 1.00 97.38 201 TYR A O 1
ATOM 1626 N N . ILE A 1 202 ? -5.280 1.640 5.240 1.00 94.38 202 ILE A N 1
ATOM 1627 C CA . ILE A 1 202 ? -6.631 1.254 5.660 1.00 94.38 202 ILE A CA 1
ATOM 1628 C C . ILE A 1 202 ? -6.526 0.762 7.102 1.00 94.38 202 ILE A C 1
ATOM 1630 O O . ILE A 1 202 ? -5.678 -0.080 7.396 1.00 94.38 202 ILE A O 1
ATOM 1634 N N . ALA A 1 203 ? -7.382 1.277 7.979 1.00 93.94 203 ALA A N 1
ATOM 1635 C CA . ALA A 1 203 ? -7.581 0.813 9.343 1.00 93.94 203 ALA A CA 1
ATOM 1636 C C . ALA A 1 203 ? -8.995 0.234 9.495 1.00 93.94 203 ALA A C 1
ATOM 1638 O O . ALA A 1 203 ? -9.960 0.896 9.124 1.00 93.94 203 ALA A O 1
ATOM 1639 N N . ILE A 1 204 ? -9.128 -0.980 10.031 1.00 91.12 204 ILE A N 1
ATOM 1640 C CA . ILE A 1 204 ? -10.413 -1.687 10.165 1.00 91.12 204 ILE A CA 1
ATOM 1641 C C . ILE A 1 204 ? -10.593 -2.135 11.614 1.00 91.12 204 ILE A C 1
ATOM 1643 O O . ILE A 1 204 ? -9.697 -2.762 12.184 1.00 91.12 204 ILE A O 1
ATOM 1647 N N . ASP A 1 205 ? -11.745 -1.832 12.210 1.00 90.94 205 ASP A N 1
ATOM 1648 C CA . ASP A 1 205 ? -12.136 -2.374 13.509 1.00 90.94 205 ASP A CA 1
ATOM 1649 C C . ASP A 1 205 ? -12.227 -3.909 13.396 1.00 90.94 205 ASP A C 1
ATOM 1651 O O . ASP A 1 205 ? -12.974 -4.415 12.554 1.00 90.94 205 ASP A O 1
ATOM 1655 N N . PRO A 1 206 ? -11.491 -4.680 14.217 1.00 86.31 206 PRO A N 1
ATOM 1656 C CA . PRO A 1 206 ? -11.498 -6.135 14.124 1.00 86.31 206 PRO A CA 1
ATOM 1657 C C . PRO A 1 206 ? -12.874 -6.762 14.401 1.00 86.31 206 PRO A C 1
ATOM 1659 O O . PRO A 1 206 ? -13.081 -7.925 14.060 1.00 86.31 206 PRO A O 1
ATOM 1662 N N . ALA A 1 207 ? -13.805 -6.031 15.024 1.00 84.88 207 ALA A N 1
ATOM 1663 C CA . ALA A 1 207 ? -15.171 -6.484 15.268 1.00 84.88 207 ALA A CA 1
ATOM 1664 C C . ALA A 1 207 ? -16.135 -6.201 14.100 1.00 84.88 207 ALA A C 1
ATOM 1666 O O . ALA A 1 207 ? -17.311 -6.571 14.184 1.00 84.88 207 ALA A O 1
ATOM 1667 N N . LEU A 1 208 ? -15.677 -5.534 13.036 1.00 86.38 208 LEU A N 1
ATOM 1668 C CA . LEU A 1 208 ? -16.519 -5.177 11.904 1.00 86.38 208 LEU A CA 1
ATOM 1669 C C . LEU A 1 208 ? -16.890 -6.407 11.067 1.00 86.38 208 LEU A C 1
ATOM 1671 O O . LEU A 1 208 ? -16.023 -7.156 10.636 1.00 86.38 208 LEU A O 1
ATOM 1675 N N . ASP A 1 209 ? -18.180 -6.599 10.788 1.00 83.69 209 ASP A N 1
ATOM 1676 C CA . ASP A 1 209 ? -18.633 -7.640 9.862 1.00 83.69 209 ASP A CA 1
ATOM 1677 C C . ASP A 1 209 ? -18.606 -7.116 8.421 1.00 83.69 209 ASP A C 1
ATOM 1679 O O . ASP A 1 209 ? -19.482 -6.356 8.005 1.00 83.69 209 ASP A O 1
ATOM 1683 N N . LEU A 1 210 ? -17.587 -7.533 7.666 1.00 80.50 210 LEU A N 1
ATOM 1684 C CA . LEU A 1 210 ? -17.414 -7.193 6.252 1.00 80.50 210 LEU A CA 1
ATOM 1685 C C . LEU A 1 210 ? -17.976 -8.261 5.293 1.00 80.50 210 LEU A C 1
ATOM 1687 O O . LEU A 1 210 ? -17.922 -8.085 4.071 1.00 80.50 210 LEU A O 1
ATOM 1691 N N . SER A 1 211 ? -18.581 -9.337 5.814 1.00 79.75 211 SER A N 1
ATOM 1692 C CA . SER A 1 211 ? -19.201 -10.381 4.988 1.00 79.75 211 SER A CA 1
ATOM 1693 C C . SER A 1 211 ? -20.314 -9.877 4.053 1.00 79.75 211 SER A C 1
ATOM 1695 O O . SER A 1 211 ? -20.425 -10.418 2.949 1.00 79.75 211 SER A O 1
ATOM 1697 N N . PRO A 1 212 ? -21.082 -8.803 4.363 1.00 79.75 212 PRO A N 1
ATOM 1698 C CA . PRO A 1 212 ? -22.023 -8.222 3.403 1.00 79.75 212 PRO A CA 1
ATOM 1699 C C . PRO A 1 212 ? -21.362 -7.677 2.129 1.00 79.75 212 PRO A C 1
ATOM 1701 O O . PRO A 1 212 ? -22.046 -7.487 1.124 1.00 79.75 212 PRO A O 1
ATOM 1704 N N . TRP A 1 213 ? -20.051 -7.421 2.161 1.00 72.25 213 TRP A N 1
ATOM 1705 C CA . TRP A 1 213 ? -19.246 -6.999 1.012 1.00 72.25 213 TRP A CA 1
ATOM 1706 C C . TRP A 1 213 ? -18.415 -8.149 0.427 1.00 72.25 213 TRP A C 1
ATOM 1708 O O . TRP A 1 213 ? -17.536 -7.905 -0.389 1.00 72.25 213 TRP A O 1
ATOM 1718 N N . ASN A 1 214 ? -18.691 -9.398 0.822 1.00 74.81 214 ASN A N 1
ATOM 1719 C CA . ASN A 1 214 ? -17.906 -10.588 0.476 1.00 74.81 214 ASN A CA 1
ATOM 1720 C C . ASN A 1 214 ? -16.426 -10.493 0.888 1.00 74.81 214 ASN A C 1
ATOM 1722 O O . ASN A 1 214 ? -15.573 -11.140 0.282 1.00 74.81 214 ASN A O 1
ATOM 1726 N N . ILE A 1 215 ? -16.117 -9.699 1.915 1.00 77.31 215 ILE A N 1
ATOM 1727 C CA . ILE A 1 215 ? -14.770 -9.587 2.465 1.00 77.31 215 ILE A CA 1
ATOM 1728 C C . ILE A 1 215 ? -14.729 -10.386 3.764 1.00 77.31 215 ILE A C 1
ATOM 1730 O O . ILE A 1 215 ? -15.450 -10.096 4.719 1.00 77.31 215 ILE A O 1
ATOM 1734 N N . LEU A 1 216 ? -13.856 -11.386 3.793 1.00 78.00 216 LEU A N 1
ATOM 1735 C CA . LEU A 1 216 ? -13.492 -12.110 5.002 1.00 78.00 216 LEU A CA 1
ATOM 1736 C C . LEU A 1 216 ? -12.113 -11.635 5.440 1.00 78.00 216 LEU A C 1
ATOM 1738 O O . LEU A 1 216 ? -11.196 -11.538 4.627 1.00 78.00 216 LEU A O 1
ATOM 1742 N N . PHE A 1 217 ? -11.949 -11.369 6.728 1.00 78.00 217 PHE A N 1
ATOM 1743 C CA . PHE A 1 217 ? -10.641 -11.095 7.302 1.00 78.00 217 PHE A CA 1
ATOM 1744 C C . PHE A 1 217 ? -10.470 -11.883 8.595 1.00 78.00 217 PHE A C 1
ATOM 1746 O O . PHE A 1 217 ? -11.431 -12.204 9.294 1.00 78.00 217 PHE A O 1
ATOM 1753 N N . ASN A 1 218 ? -9.222 -12.213 8.901 1.00 74.69 218 ASN A N 1
ATOM 1754 C CA . ASN A 1 218 ? -8.838 -12.765 10.185 1.00 74.69 218 ASN A CA 1
ATOM 1755 C C . ASN A 1 218 ? -7.477 -12.192 10.581 1.00 74.69 218 ASN A C 1
ATOM 1757 O O . ASN A 1 218 ? -6.754 -11.628 9.760 1.00 74.69 218 ASN A O 1
ATOM 1761 N N . THR A 1 219 ? -7.141 -12.320 11.854 1.00 74.31 219 THR A N 1
ATOM 1762 C CA . THR A 1 219 ? -5.951 -11.739 12.457 1.00 74.31 219 THR A CA 1
ATOM 1763 C C . THR A 1 219 ? -5.201 -12.827 13.203 1.00 74.31 219 THR A C 1
ATOM 1765 O O . THR A 1 219 ? -5.779 -13.786 13.719 1.00 74.31 219 THR A O 1
ATOM 1768 N N . GLY A 1 220 ? -3.883 -12.705 13.235 1.00 74.94 220 GLY A N 1
ATOM 1769 C CA . GLY A 1 220 ? -3.034 -13.649 13.935 1.00 74.94 220 GLY A CA 1
ATOM 1770 C C . GLY A 1 220 ? -1.689 -13.023 14.233 1.00 74.94 220 GLY A C 1
ATOM 1771 O O . GLY A 1 220 ? -1.156 -12.253 13.438 1.00 74.94 220 GLY A O 1
ATOM 1772 N N . GLU A 1 221 ? -1.133 -13.366 15.387 1.00 79.56 221 GLU A N 1
ATOM 1773 C CA . GLU A 1 221 ? 0.259 -13.069 15.692 1.00 79.56 221 GLU A CA 1
ATOM 1774 C C . GLU A 1 221 ? 1.113 -14.256 15.265 1.00 79.56 221 GLU A C 1
ATOM 1776 O O . GLU A 1 221 ? 0.847 -15.403 15.633 1.00 79.56 221 GLU A O 1
ATOM 1781 N N . THR A 1 222 ? 2.160 -13.976 14.499 1.00 82.12 222 THR A N 1
ATOM 1782 C CA . THR A 1 222 ? 3.135 -14.983 14.096 1.00 82.12 222 THR A CA 1
ATOM 1783 C C . THR A 1 222 ? 4.543 -14.584 14.526 1.00 82.12 222 THR A C 1
ATOM 1785 O O . THR A 1 222 ? 4.813 -13.458 14.943 1.00 82.12 222 THR A O 1
ATOM 1788 N N . THR A 1 223 ? 5.457 -15.543 14.456 1.00 83.88 223 THR A N 1
ATOM 1789 C CA . THR A 1 223 ? 6.895 -15.326 14.651 1.00 83.88 223 THR A CA 1
ATOM 1790 C C . THR A 1 223 ? 7.617 -15.695 13.357 1.00 83.88 223 THR A C 1
ATOM 1792 O O . THR A 1 223 ? 6.993 -15.848 12.314 1.00 83.88 223 THR A O 1
ATOM 1795 N N . SER A 1 224 ? 8.924 -15.950 13.404 1.00 81.38 224 SER A N 1
ATOM 1796 C CA . SER A 1 224 ? 9.644 -16.596 12.296 1.00 81.38 224 SER A CA 1
ATOM 1797 C C . SER A 1 224 ? 9.273 -18.083 12.108 1.00 81.38 224 SER A C 1
ATOM 1799 O O . SER A 1 224 ? 10.098 -18.869 11.645 1.00 81.38 224 SER A O 1
ATOM 1801 N N . SER A 1 225 ? 8.092 -18.496 12.566 1.00 82.69 225 SER A N 1
ATOM 1802 C CA . SER A 1 225 ? 7.582 -19.865 12.513 1.00 82.69 225 SER A CA 1
ATOM 1803 C C . SER A 1 225 ? 6.262 -19.863 11.762 1.00 82.69 225 SER A C 1
ATOM 1805 O O . SER A 1 225 ? 5.494 -18.914 11.877 1.00 82.69 225 SER A O 1
ATOM 1807 N N . TRP A 1 226 ? 5.980 -20.951 11.052 1.00 79.62 226 TRP A N 1
ATOM 1808 C CA . TRP A 1 226 ? 4.707 -21.138 10.365 1.00 79.62 226 TRP A CA 1
ATOM 1809 C C . TRP A 1 226 ? 3.519 -21.018 11.322 1.00 79.62 226 TRP A C 1
ATOM 1811 O O . TRP A 1 226 ? 3.507 -21.641 12.387 1.00 79.62 226 TRP A O 1
ATOM 1821 N N . ALA A 1 227 ? 2.515 -20.255 10.901 1.00 78.12 227 ALA A N 1
ATOM 1822 C CA . ALA A 1 227 ? 1.217 -20.156 11.548 1.00 78.12 227 ALA A CA 1
ATOM 1823 C C . ALA A 1 227 ? 0.125 -20.452 10.516 1.00 78.12 227 ALA A C 1
ATOM 1825 O O . ALA A 1 227 ? 0.253 -20.092 9.348 1.00 78.12 227 ALA A O 1
ATOM 1826 N N . THR A 1 228 ? -0.941 -21.122 10.946 1.00 77.56 228 THR A N 1
ATOM 1827 C CA . THR A 1 228 ? -2.132 -21.329 10.118 1.00 77.56 228 THR A CA 1
ATOM 1828 C C . THR A 1 228 ? -3.134 -20.231 10.439 1.00 77.56 228 THR A C 1
ATOM 1830 O O . THR A 1 228 ? -3.546 -20.098 11.592 1.00 77.56 228 THR A O 1
ATOM 1833 N N . VAL A 1 229 ? -3.531 -19.468 9.424 1.00 75.88 229 VAL A N 1
ATOM 1834 C CA . VAL A 1 229 ? -4.647 -18.522 9.499 1.00 75.88 229 VAL A CA 1
ATOM 1835 C C . VAL A 1 229 ? -5.852 -19.195 8.850 1.00 75.88 229 VAL A C 1
ATOM 1837 O O . VAL A 1 229 ? -5.752 -19.677 7.728 1.00 75.88 229 VAL A O 1
ATOM 1840 N N . CYS A 1 230 ? -6.964 -19.282 9.574 1.00 74.81 230 CYS A N 1
ATOM 1841 C CA . CYS A 1 230 ? -8.193 -19.924 9.102 1.00 74.81 230 CYS A CA 1
ATOM 1842 C C . CYS A 1 230 ? -9.285 -18.873 8.942 1.00 74.81 230 CYS A C 1
ATOM 1844 O O . CYS A 1 230 ? -9.420 -18.021 9.815 1.00 74.81 230 CYS A O 1
ATOM 1846 N N . PHE A 1 231 ? -10.109 -18.946 7.907 1.00 74.75 231 PHE A N 1
ATOM 1847 C CA . PHE A 1 231 ? -11.241 -18.031 7.738 1.00 74.75 231 PHE A CA 1
ATOM 1848 C C . PHE A 1 231 ? -12.524 -18.750 8.139 1.00 74.75 231 PHE A C 1
ATOM 1850 O O . PHE A 1 231 ? -12.711 -19.907 7.793 1.00 74.75 231 PHE A O 1
ATOM 1857 N N . GLU A 1 232 ? -13.379 -18.112 8.943 1.00 71.50 232 GLU A N 1
ATOM 1858 C CA . GLU A 1 232 ? -14.635 -18.718 9.428 1.00 71.50 232 GLU A CA 1
ATOM 1859 C C . GLU A 1 232 ? -14.472 -20.108 10.080 1.00 71.50 232 GLU A C 1
ATOM 1861 O O . GLU A 1 232 ? -15.368 -20.946 10.021 1.00 71.50 232 GLU A O 1
ATOM 1866 N N . SER A 1 233 ? -13.328 -20.372 10.727 1.00 70.62 233 SER A N 1
ATOM 1867 C CA . SER A 1 233 ? -12.927 -21.693 11.257 1.00 70.62 233 SER A CA 1
ATOM 1868 C C . SER A 1 233 ? -12.689 -22.797 10.215 1.00 70.62 233 SER A C 1
ATOM 1870 O O . SER A 1 233 ? -12.393 -23.934 10.592 1.00 70.62 233 SER A O 1
ATOM 1872 N N . ASP A 1 234 ? -12.735 -22.460 8.929 1.00 73.62 234 ASP A N 1
ATOM 1873 C CA . ASP A 1 234 ? -12.256 -23.294 7.839 1.00 73.62 234 ASP A CA 1
ATOM 1874 C C . ASP A 1 234 ? -10.756 -23.045 7.605 1.00 73.62 234 ASP A C 1
ATOM 1876 O O . ASP A 1 234 ? -10.299 -21.923 7.381 1.00 73.62 234 ASP A O 1
ATOM 1880 N N . CYS A 1 235 ? -9.976 -24.116 7.712 1.00 72.31 235 CYS A N 1
ATOM 1881 C CA . CYS A 1 235 ? -8.533 -24.124 7.470 1.00 72.31 235 CYS A CA 1
ATOM 1882 C C . CYS A 1 235 ? -8.178 -24.982 6.242 1.00 72.31 235 CYS A C 1
ATOM 1884 O O . CYS A 1 235 ? -7.033 -25.420 6.114 1.00 72.31 235 CYS A O 1
ATOM 1886 N N . SER A 1 236 ? -9.166 -25.342 5.415 1.00 69.75 236 SER A N 1
ATOM 1887 C CA . SER A 1 236 ? -8.964 -26.208 4.251 1.00 69.75 236 SER A CA 1
ATOM 1888 C C . SER A 1 236 ? -8.285 -25.481 3.089 1.00 69.75 236 SER A C 1
ATOM 1890 O O . SER A 1 236 ? -7.480 -26.101 2.392 1.00 69.75 236 SER A O 1
ATOM 1892 N N . ASP A 1 237 ? -8.518 -24.173 2.964 1.00 58.78 237 ASP A N 1
ATOM 1893 C CA . ASP A 1 237 ? -7.830 -23.288 2.028 1.00 58.78 237 ASP A CA 1
ATOM 1894 C C . ASP A 1 237 ? -6.611 -22.668 2.714 1.00 58.78 237 ASP A C 1
ATOM 1896 O O . ASP A 1 237 ? -6.695 -21.670 3.430 1.00 58.78 237 ASP A O 1
ATOM 1900 N N . VAL A 1 238 ? -5.452 -23.299 2.536 1.00 51.00 238 VAL A N 1
ATOM 1901 C CA . VAL A 1 238 ? -4.196 -22.755 3.051 1.00 51.00 238 VAL A CA 1
ATOM 1902 C C . VAL A 1 238 ? -3.571 -21.882 1.966 1.00 51.00 238 VAL A C 1
ATOM 1904 O O . VAL A 1 238 ? -2.933 -22.398 1.050 1.00 51.00 238 VAL A O 1
ATOM 1907 N N . PHE A 1 239 ? -3.724 -20.561 2.081 1.00 50.69 239 PHE A N 1
ATOM 1908 C CA . PHE A 1 239 ? -2.804 -19.628 1.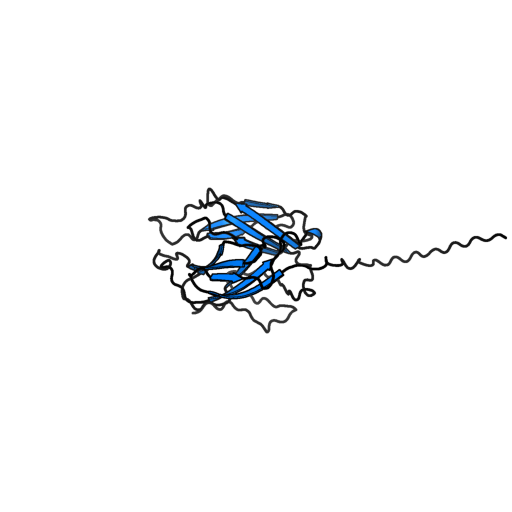427 1.00 50.69 239 PHE A CA 1
ATOM 1909 C C . PHE A 1 239 ? -1.467 -19.732 2.157 1.00 50.69 239 PHE A C 1
ATOM 1911 O O . PHE A 1 239 ? -1.248 -19.133 3.209 1.00 50.69 239 PHE A O 1
ATOM 1918 N N . VAL A 1 240 ? -0.604 -20.599 1.642 1.00 48.09 240 VAL A N 1
ATOM 1919 C CA . VAL A 1 240 ? 0.795 -20.641 2.039 1.00 48.09 240 VAL A CA 1
ATOM 1920 C C . VAL A 1 240 ? 1.527 -19.858 0.966 1.00 48.09 240 VAL A C 1
ATOM 1922 O O . VAL A 1 240 ? 1.611 -20.326 -0.168 1.00 48.09 240 VAL A O 1
ATOM 1925 N N . ASP A 1 241 ? 2.077 -18.701 1.322 1.00 44.00 241 ASP A N 1
ATOM 1926 C CA . ASP A 1 241 ? 3.303 -18.248 0.671 1.00 44.00 241 ASP A CA 1
ATOM 1927 C C . ASP A 1 241 ? 4.330 -19.352 0.944 1.00 44.00 241 ASP A C 1
ATOM 1929 O O . ASP A 1 241 ? 4.889 -19.435 2.035 1.00 44.00 241 ASP A O 1
ATOM 1933 N N . THR A 1 242 ? 4.414 -20.356 0.067 1.00 34.75 242 THR A N 1
ATOM 1934 C CA . THR A 1 242 ? 5.419 -21.406 0.190 1.00 34.75 242 THR A CA 1
ATOM 1935 C C . THR A 1 242 ? 6.709 -20.829 -0.368 1.00 34.75 242 THR A C 1
ATOM 1937 O O . THR A 1 242 ? 6.830 -20.790 -1.594 1.00 34.75 242 THR A O 1
ATOM 1940 N N . PRO A 1 243 ? 7.702 -20.450 0.460 1.00 31.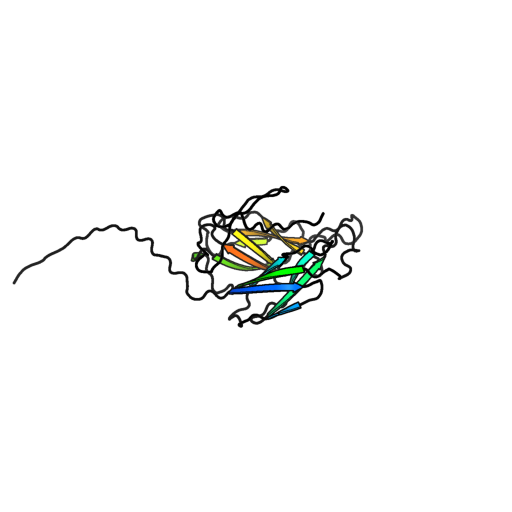44 243 PRO A N 1
ATOM 1941 C CA . PRO A 1 243 ? 9.014 -20.136 -0.059 1.00 31.44 243 PRO A CA 1
ATOM 1942 C C . PRO A 1 243 ? 9.513 -21.380 -0.786 1.00 31.44 243 PRO A C 1
ATOM 1944 O O . PRO A 1 243 ? 9.488 -22.495 -0.242 1.00 31.44 243 PRO A O 1
ATOM 1947 N N . SER A 1 244 ? 9.926 -21.197 -2.034 1.00 34.97 244 SER A N 1
ATOM 1948 C CA . SER A 1 244 ? 10.581 -22.260 -2.775 1.00 34.97 244 SER A CA 1
ATOM 1949 C C . SER A 1 244 ? 11.893 -22.629 -2.063 1.00 34.97 244 SER A C 1
ATOM 1951 O O . SER A 1 244 ? 12.632 -21.785 -1.552 1.00 34.97 244 SER A O 1
ATOM 1953 N N . VAL A 1 245 ? 12.107 -23.938 -1.924 1.00 32.03 245 VAL A N 1
ATOM 1954 C CA . VAL A 1 245 ? 13.306 -24.566 -1.339 1.00 32.03 245 VAL A CA 1
ATOM 1955 C C . VAL A 1 245 ? 14.567 -24.315 -2.153 1.00 32.03 245 VAL A C 1
ATOM 1957 O O . VAL A 1 245 ? 14.483 -24.380 -3.399 1.00 32.03 245 VAL A O 1
#

Sequence (245 aa):
MRKISLFFMVLLILNTVPVAFATDVTYQFGEESINTTWTTVTFDEAFSNTPLVFAEIQTENGSHAVQVDLRNVTMTSFQIRLEEDRGRNRGWLDGWHYYEDVNWFAIDPTEYTANDGVEVGSVNYKQLLRSNWGSVIFSETFSDTPLVLALIQTENGTDTVRADIRNLTSTGFEFRLEEDRGRSSTVNSWDGWHTTETVGYIAIDPALDLSPWNILFNTGETTSSWATVCFESDCSDVFVDTPSV

Secondary structure (DSSP, 8-state):
--------------------PPS---EEEEEEEE-SS-EEEE-SS--SSPPEEEEEE----SSS-EEEEEE---SSEEEEEEEE--TTSTTS-SS----EEEEEEEE-TTS--GGGTEEEEEEEEEESSTT--EEEE-SS--SSPPEEEEEE----SSS-EEEEEEEEETTEEEEEEEE---S-SSS----S-EEEEEEEEEEE-TT---GGGT---------SS-----BTTB-SS--------